Protein AF-A0AA35XCT2-F1 (afdb_monomer)

pLDDT: mean 75.73, std 15.71, range [38.34, 95.81]

Mean predicted aligned error: 16.77 Å

Structure (mmCIF, N/CA/C/O backbone):
data_AF-A0AA35XCT2-F1
#
_entry.id   AF-A0AA35XCT2-F1
#
loop_
_atom_site.group_PDB
_atom_site.id
_atom_site.type_symbol
_atom_site.label_atom_id
_atom_site.label_alt_id
_atom_site.label_comp_id
_atom_site.label_asym_id
_atom_site.label_entity_id
_atom_site.label_seq_id
_atom_site.pdbx_PDB_ins_code
_atom_site.Cartn_x
_atom_site.Cartn_y
_atom_site.Cartn_z
_atom_site.occupancy
_at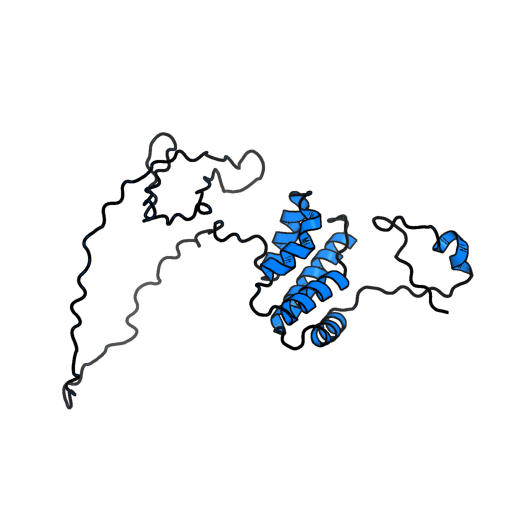om_site.B_iso_or_equiv
_atom_site.auth_seq_id
_atom_site.auth_comp_id
_atom_site.auth_asym_id
_atom_site.auth_atom_id
_atom_site.pdbx_PDB_model_num
ATOM 1 N N . MET A 1 1 ? -34.995 -1.358 12.353 1.00 81.06 1 MET A N 1
ATOM 2 C CA . MET A 1 1 ? -34.175 -0.226 11.868 1.00 81.06 1 MET A CA 1
ATOM 3 C C . MET A 1 1 ? -32.722 -0.572 12.143 1.00 81.06 1 MET A C 1
ATOM 5 O O . MET A 1 1 ? -32.463 -1.075 13.226 1.00 81.06 1 MET A O 1
ATOM 9 N N . ILE A 1 2 ? -31.815 -0.375 11.186 1.00 87.06 2 ILE A N 1
ATOM 10 C CA . ILE A 1 2 ? -30.375 -0.628 11.357 1.00 87.06 2 ILE A CA 1
ATOM 11 C C . ILE A 1 2 ? -29.670 0.718 11.198 1.00 87.06 2 ILE A C 1
ATOM 13 O O . ILE A 1 2 ? -29.926 1.418 10.220 1.00 87.06 2 ILE A O 1
ATOM 17 N N . ALA A 1 3 ? -28.829 1.082 12.163 1.00 85.12 3 ALA A N 1
ATOM 18 C CA . ALA A 1 3 ? -27.996 2.277 12.115 1.00 85.12 3 ALA A CA 1
ATOM 19 C C . ALA A 1 3 ? -26.531 1.850 11.981 1.00 85.12 3 ALA A C 1
ATOM 21 O O . ALA A 1 3 ? -26.082 0.956 12.694 1.00 85.12 3 ALA A O 1
ATOM 22 N N . LEU A 1 4 ? -25.803 2.477 11.057 1.00 86.00 4 LEU A N 1
ATOM 23 C CA . LEU A 1 4 ? -24.365 2.282 10.898 1.00 86.00 4 LEU A CA 1
ATOM 24 C C . LEU A 1 4 ? -23.652 3.496 11.482 1.00 86.00 4 LEU A C 1
ATOM 26 O O . LEU A 1 4 ? -23.963 4.631 11.119 1.00 86.00 4 LEU A O 1
ATOM 30 N N . ALA A 1 5 ? -22.702 3.247 12.373 1.00 81.12 5 ALA A N 1
ATOM 31 C CA . ALA A 1 5 ? -21.874 4.271 12.984 1.00 81.12 5 ALA A CA 1
ATOM 32 C C . ALA A 1 5 ? -20.410 3.833 12.930 1.00 81.12 5 ALA A C 1
ATOM 34 O O . ALA A 1 5 ? -20.106 2.644 13.020 1.00 81.12 5 ALA A O 1
ATOM 35 N N . ASN A 1 6 ? -19.505 4.798 12.779 1.00 80.88 6 ASN A N 1
ATOM 36 C CA . ASN A 1 6 ? -18.076 4.531 12.887 1.00 80.88 6 ASN A CA 1
ATOM 37 C C . ASN A 1 6 ? -17.708 4.251 14.345 1.00 80.88 6 ASN A C 1
ATOM 39 O O . ASN A 1 6 ? -18.367 4.741 15.267 1.00 80.88 6 ASN A O 1
ATOM 43 N N . ARG A 1 7 ? -16.617 3.508 14.549 1.00 76.44 7 ARG A N 1
ATOM 44 C CA . ARG A 1 7 ? -16.042 3.330 15.882 1.00 76.44 7 ARG A CA 1
ATOM 45 C C . ARG A 1 7 ? -15.714 4.710 16.480 1.00 76.44 7 ARG A C 1
ATOM 47 O O . ARG A 1 7 ? -15.069 5.506 15.795 1.00 76.44 7 ARG A O 1
ATOM 54 N N . PRO A 1 8 ? -16.132 5.003 17.724 1.00 74.19 8 PRO A N 1
ATOM 55 C CA . PRO A 1 8 ? -15.805 6.268 18.370 1.00 74.19 8 PRO A CA 1
ATOM 56 C C . PRO A 1 8 ? -14.292 6.376 18.594 1.00 74.19 8 PRO A C 1
ATOM 58 O O . PRO A 1 8 ? -13.666 5.437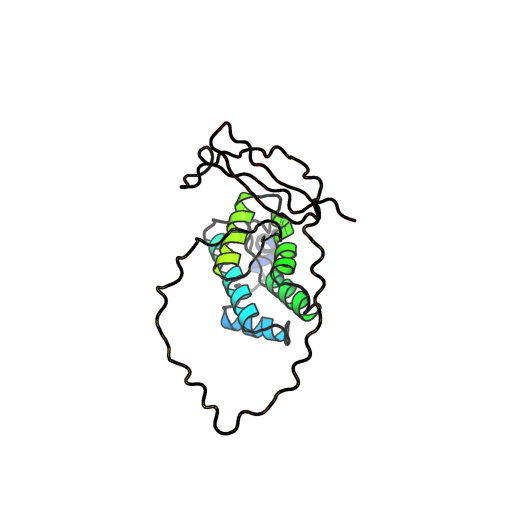 19.0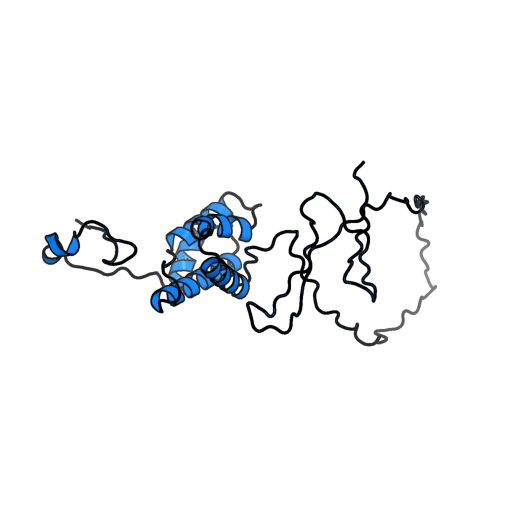91 1.00 74.19 8 PRO A O 1
ATOM 61 N N . GLY A 1 9 ? -13.711 7.521 18.232 1.00 71.94 9 GLY A N 1
ATOM 62 C CA . GLY A 1 9 ? -12.283 7.802 18.394 1.00 71.94 9 GLY A CA 1
ATOM 63 C C . GLY A 1 9 ? -11.659 8.468 17.170 1.00 71.94 9 GLY A C 1
ATOM 64 O O . GLY A 1 9 ? -12.285 8.585 16.120 1.00 71.94 9 GLY A O 1
ATOM 65 N N . PHE A 1 10 ? -10.414 8.925 17.302 1.00 66.50 10 PHE A N 1
ATOM 66 C CA . PHE A 1 10 ? -9.643 9.459 16.177 1.00 66.50 10 PHE A CA 1
ATOM 67 C C . PHE A 1 10 ? -9.413 8.363 15.115 1.00 66.50 10 PHE A C 1
ATOM 69 O O . PHE A 1 10 ? -9.148 7.224 15.498 1.00 66.50 10 PHE A O 1
ATOM 76 N N . PRO A 1 11 ? -9.496 8.663 13.803 1.00 67.75 11 PRO A N 1
ATOM 77 C CA . PRO A 1 11 ? -9.749 9.966 13.167 1.00 67.75 11 PRO A CA 1
ATOM 78 C C . PRO A 1 11 ? -11.241 10.332 13.024 1.00 67.75 11 PRO A C 1
ATOM 80 O O . PRO A 1 11 ? -11.575 11.402 12.517 1.00 67.75 11 PRO A O 1
ATOM 83 N N . PHE A 1 12 ? -12.159 9.473 13.462 1.00 70.00 12 PHE A N 1
ATOM 84 C CA . PHE A 1 12 ? -13.604 9.634 13.293 1.00 70.00 12 PHE A CA 1
ATOM 85 C C . PHE A 1 12 ? -14.233 10.422 14.454 1.00 70.00 12 PHE A C 1
ATOM 87 O O . PHE A 1 12 ? -15.025 9.907 15.241 1.00 70.00 12 PHE A O 1
ATOM 94 N N . LEU A 1 13 ? -13.905 11.714 14.529 1.00 63.62 13 LEU A N 1
ATOM 95 C CA . LEU A 1 13 ? -14.414 12.672 15.526 1.00 63.62 13 LEU A CA 1
ATOM 96 C C . LEU A 1 13 ? -15.835 13.185 15.200 1.00 63.62 13 LEU A C 1
ATOM 98 O O . LEU A 1 13 ? -16.117 14.376 15.313 1.00 63.62 13 LEU A O 1
ATOM 102 N N . GLY A 1 14 ? -16.712 12.303 14.713 1.00 66.94 14 GLY A N 1
ATOM 103 C CA . GLY A 1 14 ? -18.086 12.654 14.348 1.00 66.94 14 GLY A CA 1
ATOM 104 C C . GLY A 1 14 ? -18.959 13.034 15.550 1.00 66.94 14 GLY A C 1
ATOM 105 O O . GLY A 1 14 ? -18.511 13.058 16.693 1.00 66.94 14 GLY A O 1
ATOM 106 N N . ASN A 1 15 ? -20.240 13.308 15.283 1.00 70.25 15 ASN A N 1
ATOM 107 C CA . ASN A 1 15 ? -21.226 13.556 16.336 1.00 70.25 15 ASN A CA 1
ATOM 108 C C . ASN A 1 15 ? -21.287 12.374 17.312 1.00 70.25 15 ASN A C 1
ATOM 110 O O . ASN A 1 15 ? -21.242 11.218 16.885 1.00 70.25 15 ASN A O 1
ATOM 114 N N . ASP A 1 16 ? -21.468 12.672 18.599 1.00 76.56 16 ASP A N 1
ATOM 115 C CA . ASP A 1 16 ? -21.514 11.681 19.677 1.00 76.56 16 ASP A CA 1
ATOM 116 C C . ASP A 1 16 ? -22.864 10.936 19.726 1.00 76.56 16 ASP A C 1
ATOM 118 O O . ASP A 1 16 ? -23.622 10.968 20.695 1.00 76.56 16 ASP A O 1
ATOM 122 N N . PHE A 1 17 ? -23.204 10.299 18.604 1.00 81.25 17 PHE A N 1
ATOM 123 C CA . PHE A 1 17 ? -24.418 9.506 18.435 1.00 81.25 17 PHE A CA 1
ATOM 124 C C . PHE A 1 17 ? -24.492 8.385 19.474 1.00 81.25 17 PHE A C 1
ATOM 126 O O . PHE A 1 17 ? -25.563 8.110 20.014 1.00 81.25 17 PHE A O 1
ATOM 133 N N . TYR A 1 18 ? -23.350 7.756 19.761 1.00 78.12 18 TYR A N 1
ATOM 134 C CA . TYR A 1 18 ? -23.288 6.630 20.680 1.00 78.12 18 TYR A CA 1
ATOM 135 C C . TYR A 1 18 ? -23.559 7.057 22.125 1.00 78.12 18 TYR A C 1
ATOM 137 O O . TYR A 1 18 ? -24.347 6.394 22.794 1.00 78.12 18 TYR A O 1
ATOM 145 N N . ALA A 1 19 ? -22.996 8.176 22.602 1.00 81.19 19 ALA A N 1
ATOM 146 C CA . ALA A 1 19 ? -23.313 8.653 23.948 1.00 81.19 19 ALA A CA 1
ATOM 147 C C . ALA A 1 19 ? -24.770 9.117 24.088 1.00 81.19 19 ALA A C 1
ATOM 149 O O . ALA A 1 19 ? -25.344 8.990 25.166 1.00 81.19 19 ALA A O 1
ATOM 150 N N . ALA A 1 20 ? -25.371 9.654 23.021 1.00 85.12 20 ALA A N 1
ATOM 151 C CA . ALA A 1 20 ? -26.723 10.205 23.076 1.00 85.12 20 ALA A CA 1
ATOM 152 C C . ALA A 1 20 ? -27.838 9.154 22.945 1.00 85.12 20 ALA A C 1
ATOM 154 O O . ALA A 1 20 ? -28.895 9.326 23.544 1.00 85.12 20 ALA A O 1
ATOM 155 N N . LEU A 1 21 ? -27.646 8.125 22.112 1.00 85.12 21 LEU A N 1
ATOM 156 C CA . LEU A 1 21 ? -28.714 7.192 21.721 1.00 85.12 21 LEU A CA 1
ATOM 157 C C . LEU A 1 21 ? -28.295 5.716 21.805 1.00 85.12 21 LEU A C 1
ATOM 159 O O . LEU A 1 21 ? -29.079 4.848 21.426 1.00 85.12 21 LEU A O 1
ATOM 163 N N . GLY A 1 22 ? -27.069 5.406 22.241 1.00 83.06 22 GLY A N 1
ATOM 164 C CA . GLY A 1 22 ? -26.517 4.046 22.205 1.00 83.06 22 GLY A CA 1
ATOM 165 C C . GLY A 1 22 ? -27.272 3.033 23.069 1.00 83.06 22 GLY A C 1
ATOM 166 O O . GLY A 1 22 ? -27.315 1.855 22.726 1.00 83.06 22 GLY A O 1
ATOM 167 N N . ASP A 1 23 ? -27.926 3.488 24.138 1.00 87.50 23 ASP A N 1
ATOM 168 C CA . ASP A 1 23 ? -28.756 2.668 25.028 1.00 87.50 23 ASP A CA 1
ATOM 169 C C . ASP A 1 23 ? -30.065 2.187 24.377 1.00 87.50 23 ASP A C 1
ATOM 171 O O . ASP A 1 23 ? -30.638 1.182 24.800 1.00 87.50 23 ASP A O 1
ATOM 175 N N . MET A 1 24 ? -30.514 2.852 23.308 1.00 90.38 24 MET A N 1
ATOM 176 C CA . MET A 1 24 ? -31.697 2.458 22.540 1.00 90.38 24 MET A CA 1
ATOM 177 C C . MET A 1 24 ? -31.415 1.392 21.469 1.00 90.38 24 MET A C 1
ATOM 179 O O . MET A 1 24 ? -32.354 0.920 20.822 1.00 90.38 24 MET A O 1
ATOM 183 N N . PHE A 1 25 ? -30.152 1.002 21.256 1.00 87.88 25 PHE A N 1
ATOM 184 C CA . PHE A 1 25 ? -29.763 0.044 20.219 1.00 87.88 25 PHE A CA 1
ATOM 185 C C . PHE A 1 25 ? -29.062 -1.190 20.787 1.00 87.88 25 PHE A C 1
ATOM 187 O O . PHE A 1 25 ? -28.213 -1.119 21.671 1.00 87.88 25 PHE A O 1
ATOM 194 N N . SER A 1 26 ? -29.352 -2.349 20.190 1.00 88.88 26 SER A N 1
ATOM 195 C CA . SER A 1 26 ? -28.474 -3.512 20.320 1.00 88.88 26 SER A CA 1
ATOM 196 C C . SER A 1 26 ? -27.252 -3.296 19.429 1.00 88.88 26 SER A C 1
ATOM 198 O O . SER A 1 26 ? -27.383 -3.136 18.214 1.00 88.88 26 SER A O 1
ATOM 200 N N . CYS A 1 27 ? -26.074 -3.242 20.045 1.00 84.88 27 CYS A N 1
ATOM 201 C CA . CYS A 1 27 ? -24.830 -2.937 19.354 1.00 84.88 27 CYS A CA 1
ATOM 202 C C . CYS A 1 27 ? -24.163 -4.215 18.843 1.00 84.88 27 CYS A C 1
ATOM 204 O O . CYS A 1 27 ? -23.973 -5.173 19.593 1.00 84.88 27 CYS A O 1
ATOM 206 N N . HIS A 1 28 ? -23.767 -4.203 17.574 1.00 87.69 28 HIS A N 1
ATOM 207 C CA . HIS A 1 28 ? -22.954 -5.247 16.967 1.00 87.69 28 HIS A CA 1
ATOM 208 C C . HIS A 1 28 ? -21.732 -4.596 16.322 1.00 87.69 28 HIS A C 1
ATOM 210 O O . HIS A 1 28 ? -21.875 -3.772 15.418 1.00 87.69 28 HIS A O 1
ATOM 216 N N . ALA A 1 29 ? -20.544 -4.925 16.829 1.00 86.44 29 ALA A N 1
ATOM 217 C CA . ALA A 1 29 ? -19.295 -4.457 16.250 1.00 86.44 29 ALA A CA 1
ATOM 218 C C . ALA A 1 29 ? -19.019 -5.237 14.963 1.00 86.44 29 ALA A C 1
ATOM 220 O O . ALA A 1 29 ? -19.065 -6.465 14.958 1.00 86.44 29 ALA A O 1
ATOM 221 N N . VAL A 1 30 ? -18.767 -4.507 13.879 1.00 87.50 30 VAL A N 1
ATOM 222 C CA . VAL A 1 30 ? -18.356 -5.083 12.600 1.00 87.50 30 VAL A CA 1
ATOM 223 C C . VAL A 1 30 ? -16.867 -4.832 12.456 1.00 87.50 30 VAL A C 1
ATOM 225 O O . VAL A 1 30 ? -16.446 -3.692 12.250 1.00 87.50 30 VAL A O 1
ATOM 228 N N . ASP A 1 31 ? -16.092 -5.898 12.597 1.00 85.44 31 ASP A N 1
ATOM 229 C CA . ASP A 1 31 ? -14.653 -5.867 12.377 1.00 85.44 31 ASP A CA 1
ATOM 230 C C . ASP A 1 31 ? -14.327 -5.952 10.881 1.00 85.44 31 ASP A C 1
ATOM 232 O O . ASP A 1 31 ? -15.192 -6.206 10.033 1.00 85.44 31 ASP A O 1
ATOM 236 N N . ASN A 1 32 ? -13.056 -5.731 10.548 1.00 85.31 32 ASN A N 1
ATOM 237 C CA . ASN A 1 32 ? -12.581 -6.000 9.198 1.00 85.31 32 ASN A CA 1
ATOM 238 C C . ASN A 1 32 ? -12.763 -7.494 8.874 1.00 85.31 32 ASN A C 1
ATOM 240 O O . ASN A 1 32 ? -12.563 -8.333 9.758 1.00 85.31 32 ASN A O 1
ATOM 244 N N . PRO A 1 33 ? -13.130 -7.836 7.627 1.00 89.06 33 PRO A N 1
ATOM 245 C CA . PRO A 1 33 ? -13.249 -9.228 7.219 1.00 89.06 33 PRO A CA 1
ATOM 246 C C . PRO A 1 33 ? -11.914 -9.958 7.387 1.00 89.06 33 PRO A C 1
ATOM 248 O O . PRO A 1 33 ? -10.841 -9.368 7.245 1.00 89.06 33 PRO A O 1
ATOM 251 N N . ASP A 1 34 ? -11.989 -11.257 7.658 1.00 90.50 34 ASP A N 1
ATOM 252 C CA . ASP A 1 34 ? -10.832 -12.136 7.578 1.00 90.50 34 ASP A CA 1
ATOM 253 C C . ASP A 1 34 ? -10.334 -12.248 6.128 1.00 90.50 34 ASP A C 1
ATOM 255 O O . ASP A 1 34 ? -11.041 -11.918 5.171 1.00 90.50 34 ASP A O 1
ATOM 259 N N . LEU A 1 35 ? -9.101 -12.727 5.964 1.00 89.50 35 LEU A N 1
ATOM 260 C CA . LEU A 1 35 ? -8.419 -12.756 4.671 1.00 89.50 35 LEU A CA 1
ATOM 261 C C . LEU A 1 35 ? -9.201 -13.544 3.604 1.00 89.50 35 LEU A C 1
ATOM 263 O O . LEU A 1 35 ? -9.269 -13.109 2.454 1.00 89.50 35 LEU A O 1
ATOM 267 N N . GLU A 1 36 ? -9.828 -14.666 3.974 1.00 92.62 36 GLU A N 1
ATOM 268 C CA . GLU A 1 36 ? -10.616 -15.473 3.036 1.00 92.62 36 GLU A CA 1
ATOM 269 C C . GLU A 1 36 ? -11.899 -14.750 2.610 1.00 92.62 36 GLU A C 1
ATOM 271 O O . GLU A 1 36 ? -12.209 -14.700 1.415 1.00 92.62 36 GLU A O 1
ATOM 276 N N . SER A 1 37 ? -12.614 -14.136 3.558 1.00 93.44 37 SER A N 1
ATOM 277 C CA . SER A 1 37 ? -13.816 -13.347 3.261 1.00 93.44 37 SER A CA 1
ATOM 278 C C . SER A 1 37 ? -13.509 -12.093 2.442 1.00 93.44 37 SER A C 1
ATOM 280 O O . SER A 1 37 ? -14.261 -11.765 1.520 1.00 93.44 37 SER A O 1
ATOM 282 N N . GLU A 1 38 ? -12.405 -11.395 2.733 1.00 94.25 38 GLU A N 1
ATOM 283 C CA . GLU A 1 38 ? -11.985 -10.212 1.978 1.00 94.25 38 GLU A CA 1
ATOM 284 C C . GLU A 1 38 ? -11.657 -10.596 0.529 1.00 94.25 38 GLU A C 1
ATOM 286 O O . GLU A 1 38 ? -12.175 -9.975 -0.400 1.00 94.25 38 GLU A O 1
ATOM 291 N N . LEU A 1 39 ? -10.906 -11.683 0.312 1.00 94.94 39 LEU A N 1
ATOM 292 C CA . LEU A 1 39 ? -10.640 -12.214 -1.029 1.00 94.94 39 LEU A CA 1
ATOM 293 C C . LEU A 1 39 ? -11.920 -12.629 -1.755 1.00 94.94 39 LEU A C 1
ATOM 295 O O . LEU A 1 39 ? -12.129 -12.244 -2.907 1.00 94.94 39 LEU A O 1
ATOM 299 N N . ALA A 1 40 ? -12.807 -13.374 -1.091 1.00 94.81 40 ALA A N 1
ATOM 300 C CA . ALA A 1 40 ? -14.077 -13.801 -1.673 1.00 94.81 40 ALA A CA 1
ATOM 301 C C . ALA A 1 40 ? -14.937 -12.609 -2.117 1.00 94.81 40 ALA A C 1
ATOM 303 O O . ALA A 1 40 ? -15.582 -12.667 -3.167 1.00 94.81 40 ALA A O 1
ATOM 304 N N . MET A 1 41 ? -14.915 -11.514 -1.356 1.00 94.81 41 MET A N 1
ATOM 305 C CA . MET A 1 41 ? -15.584 -10.274 -1.726 1.00 94.81 41 MET A CA 1
ATOM 306 C C . MET A 1 41 ? -14.886 -9.569 -2.899 1.00 94.81 41 MET A C 1
ATOM 308 O O . MET A 1 41 ? -15.556 -9.145 -3.841 1.00 94.81 41 MET A O 1
ATOM 312 N N . LEU A 1 42 ? -13.556 -9.442 -2.883 1.00 95.81 42 LEU A N 1
ATOM 313 C CA . LEU A 1 42 ? -12.811 -8.759 -3.948 1.00 95.81 42 LEU A CA 1
ATOM 314 C C . LEU A 1 42 ? -12.930 -9.469 -5.299 1.00 95.81 42 LEU A C 1
ATOM 316 O O . LEU A 1 42 ? -13.081 -8.790 -6.314 1.00 95.81 42 LEU A O 1
ATOM 320 N N . ARG A 1 43 ? -12.983 -10.808 -5.319 1.00 95.00 43 ARG A N 1
ATOM 321 C CA . ARG A 1 43 ? -13.266 -11.600 -6.533 1.00 95.00 43 ARG A CA 1
ATOM 322 C C . ARG A 1 43 ? -14.585 -11.209 -7.202 1.00 95.00 43 ARG A C 1
ATOM 324 O O . ARG A 1 43 ? -14.710 -11.272 -8.421 1.00 95.00 43 ARG A O 1
ATOM 331 N N . GLN A 1 44 ? -15.585 -10.793 -6.422 1.00 94.56 44 GLN A N 1
ATOM 332 C CA . GLN A 1 44 ? -16.867 -10.344 -6.974 1.00 94.56 44 GLN A CA 1
ATOM 333 C C . GLN A 1 44 ? -16.760 -8.961 -7.625 1.00 94.56 44 GLN A C 1
ATOM 335 O O . GLN A 1 44 ? -17.466 -8.702 -8.601 1.00 94.56 44 GLN A O 1
ATOM 340 N N . TYR A 1 45 ? -15.882 -8.096 -7.106 1.00 94.56 45 TYR A N 1
ATOM 341 C CA . TYR A 1 45 ? -15.645 -6.753 -7.636 1.00 94.56 45 TYR A CA 1
ATOM 342 C C . TYR A 1 45 ? -14.688 -6.727 -8.834 1.00 94.56 45 TYR A C 1
ATOM 344 O O . TYR A 1 45 ? -14.891 -5.910 -9.729 1.00 94.56 45 TYR A O 1
ATOM 352 N N . GLY A 1 46 ? -13.677 -7.598 -8.864 1.00 92.44 46 GLY A N 1
ATOM 353 C CA . GLY A 1 46 ? -12.674 -7.675 -9.928 1.00 92.44 46 GLY A CA 1
ATOM 354 C C . GLY A 1 46 ? -12.560 -9.082 -10.499 1.00 92.44 46 GLY A C 1
ATOM 355 O O . GLY A 1 46 ? -11.607 -9.791 -10.196 1.00 92.44 46 GLY A O 1
ATOM 356 N N . ARG A 1 47 ? -13.537 -9.489 -11.315 1.00 93.00 47 ARG A N 1
ATOM 357 C CA . ARG A 1 47 ? -13.608 -10.842 -11.898 1.00 93.00 47 ARG A CA 1
ATOM 358 C C . ARG A 1 47 ? -12.456 -11.157 -12.852 1.00 93.00 47 ARG A C 1
ATOM 360 O O . ARG A 1 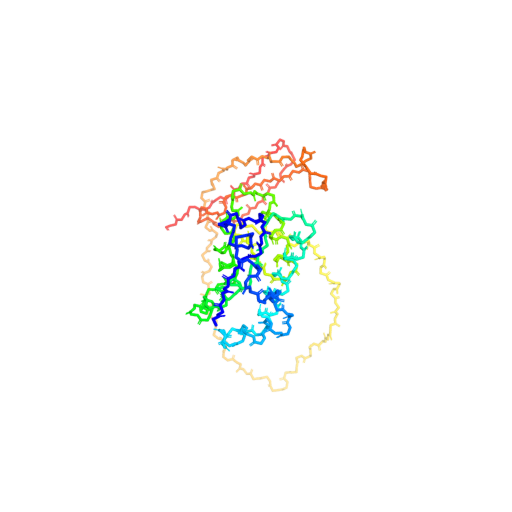47 ? -12.052 -12.311 -12.939 1.00 93.00 47 ARG A O 1
ATOM 367 N N . ASP A 1 48 ? -11.951 -10.142 -13.546 1.00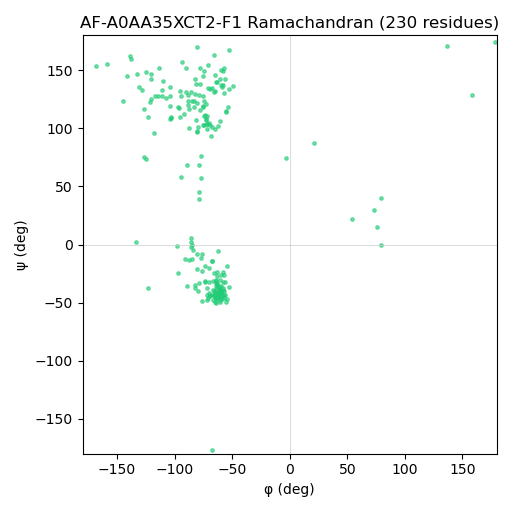 93.75 48 ASP A N 1
ATOM 368 C CA . ASP A 1 48 ? -10.857 -10.264 -14.514 1.00 93.75 48 ASP A CA 1
ATOM 369 C C . ASP A 1 48 ? -9.499 -9.881 -13.900 1.00 93.75 48 ASP A C 1
ATOM 371 O O . ASP A 1 48 ? -8.462 -9.949 -14.563 1.00 93.75 48 ASP A O 1
ATOM 375 N N . VAL A 1 49 ? -9.486 -9.484 -12.622 1.00 93.56 49 VAL A N 1
ATOM 376 C CA . VAL A 1 49 ? -8.258 -9.159 -11.896 1.00 93.56 49 VAL A CA 1
ATOM 377 C C . VAL A 1 49 ? -7.580 -10.464 -11.457 1.00 93.56 49 VAL A C 1
ATOM 379 O O . VAL A 1 49 ? -8.227 -11.307 -10.836 1.00 93.56 49 VAL A O 1
ATOM 382 N N . PRO A 1 50 ? -6.279 -10.665 -11.741 1.00 93.25 50 PRO A N 1
ATOM 383 C CA . PRO A 1 50 ? -5.591 -11.900 -11.380 1.00 93.25 50 PRO A CA 1
ATOM 384 C C . PRO A 1 50 ? -5.610 -12.188 -9.873 1.00 93.25 50 PRO A C 1
ATOM 386 O O . PRO A 1 50 ? -5.281 -11.321 -9.067 1.00 93.25 50 PRO A O 1
ATOM 389 N N . GLU A 1 51 ? -5.885 -13.440 -9.500 1.00 93.00 51 GLU A N 1
ATOM 390 C CA . GLU A 1 51 ? -6.026 -13.869 -8.098 1.00 93.00 51 GLU A CA 1
ATOM 391 C C . GLU A 1 51 ? -4.809 -13.516 -7.229 1.00 93.00 51 GLU A C 1
ATOM 393 O O . GLU A 1 51 ? -4.940 -12.899 -6.176 1.00 93.00 51 GLU A O 1
ATOM 398 N N . HIS A 1 52 ? -3.603 -13.808 -7.724 1.00 92.44 52 HIS A N 1
ATOM 399 C CA . HIS A 1 52 ? -2.351 -13.502 -7.025 1.00 92.44 52 HIS A CA 1
ATOM 400 C C . HIS A 1 52 ? -2.186 -12.008 -6.711 1.00 92.44 52 HIS A C 1
ATOM 402 O O . HIS A 1 52 ? -1.407 -11.629 -5.840 1.00 92.44 52 HIS A O 1
ATOM 408 N N . LEU A 1 53 ? -2.859 -11.134 -7.461 1.00 91.94 53 LEU A N 1
ATOM 409 C CA . LEU A 1 53 ? -2.832 -9.706 -7.215 1.00 91.94 53 LEU A CA 1
ATOM 410 C C . LEU A 1 53 ? -3.770 -9.315 -6.073 1.00 91.94 53 LEU A C 1
ATOM 412 O O . LEU A 1 53 ? -3.401 -8.484 -5.244 1.00 91.94 53 LEU A O 1
ATOM 416 N N . LEU A 1 54 ? -4.951 -9.933 -6.016 1.00 94.38 54 LEU A N 1
ATOM 417 C CA . LEU A 1 54 ? -5.891 -9.761 -4.912 1.00 94.38 54 LEU A CA 1
ATOM 418 C C . LEU A 1 54 ? -5.243 -10.200 -3.594 1.00 94.38 54 LEU A C 1
ATOM 420 O O . LEU A 1 54 ? -5.277 -9.446 -2.627 1.00 94.38 54 LEU A O 1
ATOM 424 N N . GLU A 1 55 ? -4.562 -11.349 -3.585 1.00 94.06 55 GLU A N 1
ATOM 425 C CA . GLU A 1 55 ? -3.815 -11.855 -2.423 1.00 94.06 55 GLU A CA 1
ATOM 426 C C . GLU A 1 55 ? -2.762 -10.858 -1.926 1.00 94.06 55 GLU A C 1
ATOM 428 O O . GLU A 1 55 ? -2.700 -10.560 -0.733 1.00 94.06 55 GLU A O 1
ATOM 433 N N . LYS A 1 56 ? -1.972 -10.278 -2.839 1.00 93.69 56 LYS A N 1
ATOM 434 C CA . LYS A 1 56 ? -0.968 -9.259 -2.493 1.00 93.69 56 LYS A CA 1
ATOM 435 C C . LYS A 1 56 ? -1.590 -7.992 -1.913 1.00 93.69 56 LYS A C 1
ATOM 437 O O . LYS A 1 56 ? -1.045 -7.424 -0.970 1.00 93.69 56 LYS A O 1
ATOM 442 N N . LEU A 1 57 ? -2.705 -7.531 -2.483 1.00 93.50 57 LEU A N 1
ATOM 443 C CA . LEU A 1 57 ? -3.405 -6.338 -2.006 1.00 93.50 57 LEU A CA 1
ATOM 444 C C . LEU A 1 57 ? -3.994 -6.567 -0.611 1.00 93.50 57 LEU A C 1
ATOM 446 O O . LEU A 1 57 ? -3.776 -5.745 0.276 1.00 93.50 57 LEU A O 1
ATOM 450 N N . VAL A 1 58 ? -4.680 -7.691 -0.397 1.00 94.50 58 VAL A N 1
ATOM 451 C CA . VAL A 1 58 ? -5.247 -8.044 0.913 1.00 94.50 58 VAL A CA 1
ATOM 452 C C . VAL A 1 58 ? -4.142 -8.201 1.956 1.00 94.50 58 VAL A C 1
ATOM 454 O O . VAL A 1 58 ? -4.241 -7.620 3.033 1.00 94.50 58 VAL A O 1
ATOM 457 N N . GLY A 1 59 ? -3.050 -8.897 1.624 1.00 93.69 59 GLY A N 1
ATOM 458 C CA . GLY A 1 59 ? -1.899 -9.048 2.516 1.00 93.69 59 GLY A CA 1
ATOM 459 C C . GLY A 1 59 ? -1.283 -7.707 2.923 1.00 93.69 59 GLY A C 1
ATOM 460 O O . GLY A 1 59 ? -1.074 -7.457 4.111 1.00 93.69 59 GLY A O 1
ATOM 461 N N . ALA A 1 60 ? -1.063 -6.811 1.956 1.00 93.25 60 ALA A N 1
ATOM 462 C CA . ALA A 1 60 ? -0.500 -5.492 2.222 1.00 93.25 60 ALA A CA 1
ATOM 463 C C . ALA A 1 60 ? -1.407 -4.634 3.114 1.00 93.25 60 ALA A C 1
ATOM 465 O O . ALA A 1 60 ? -0.937 -4.048 4.087 1.00 93.25 60 ALA A O 1
ATOM 466 N N . PHE A 1 61 ? -2.706 -4.573 2.817 1.00 93.00 61 PHE A N 1
ATOM 467 C CA . PHE A 1 61 ? -3.648 -3.785 3.615 1.00 93.00 61 PHE A CA 1
ATOM 468 C C . PHE A 1 61 ? -3.898 -4.394 4.997 1.00 93.00 61 PHE A C 1
ATOM 470 O O . PHE A 1 61 ? -4.073 -3.647 5.957 1.00 93.00 61 PHE A O 1
ATOM 477 N N . SER A 1 62 ? -3.852 -5.721 5.133 1.00 93.06 62 SER A N 1
ATOM 478 C CA . SER A 1 62 ? -3.904 -6.385 6.437 1.00 93.06 62 SER A CA 1
ATOM 479 C C . SER A 1 62 ? -2.710 -6.001 7.312 1.00 93.06 62 SER A C 1
ATOM 481 O O . SER A 1 62 ? -2.892 -5.727 8.496 1.00 93.06 62 SER A O 1
ATOM 483 N N . GLU A 1 63 ? -1.501 -5.947 6.746 1.00 93.00 63 GLU A N 1
ATOM 484 C CA . GLU A 1 63 ? -0.310 -5.504 7.479 1.00 93.00 63 GLU A CA 1
ATOM 485 C C . GLU A 1 63 ? -0.420 -4.028 7.877 1.00 93.00 63 GLU A C 1
ATOM 487 O O . GLU A 1 63 ? -0.178 -3.689 9.032 1.00 93.00 63 GLU A O 1
ATOM 492 N N . LEU A 1 64 ? -0.862 -3.152 6.968 1.00 92.12 64 LEU A N 1
ATOM 493 C CA . LEU A 1 64 ? -1.059 -1.735 7.288 1.00 92.12 64 LEU A CA 1
ATOM 494 C C . LEU A 1 64 ? -2.096 -1.523 8.406 1.00 92.12 64 LEU A C 1
ATOM 496 O O . LEU A 1 64 ? -1.893 -0.677 9.273 1.00 92.12 64 LEU A O 1
ATOM 500 N N . ARG A 1 65 ? -3.185 -2.301 8.427 1.00 91.38 65 ARG A N 1
ATOM 501 C CA . ARG A 1 65 ? -4.178 -2.260 9.515 1.00 91.38 65 ARG A CA 1
ATOM 502 C C . ARG A 1 65 ? -3.576 -2.696 10.848 1.00 91.38 65 ARG A C 1
ATOM 504 O O . ARG A 1 65 ? -3.748 -1.985 11.829 1.00 91.38 65 ARG A O 1
ATOM 511 N N . ALA A 1 66 ? -2.807 -3.786 10.866 1.00 91.75 66 ALA A N 1
ATOM 512 C CA . ALA A 1 66 ? -2.119 -4.233 12.077 1.00 91.75 66 ALA A CA 1
ATOM 513 C C . ALA A 1 66 ? -1.154 -3.158 12.611 1.00 91.75 66 ALA A C 1
ATOM 515 O O . ALA A 1 66 ? -1.121 -2.887 13.807 1.00 91.75 66 ALA A O 1
ATOM 516 N N . MET A 1 67 ? -0.437 -2.465 11.720 1.00 92.00 67 MET A N 1
ATOM 517 C CA . MET A 1 67 ? 0.416 -1.337 12.106 1.00 92.00 67 MET A CA 1
ATOM 518 C C . MET A 1 67 ? -0.376 -0.168 12.711 1.00 92.00 67 MET A C 1
ATOM 520 O O . MET A 1 67 ? 0.139 0.518 13.593 1.00 92.00 67 MET A O 1
ATOM 524 N N . ALA A 1 68 ? -1.605 0.082 12.251 1.00 89.38 68 ALA A N 1
ATOM 525 C CA . ALA A 1 68 ? -2.480 1.087 12.854 1.00 89.38 68 ALA A CA 1
ATOM 526 C C . ALA A 1 68 ? -2.967 0.649 14.243 1.00 89.38 68 ALA A C 1
ATOM 528 O O . ALA A 1 68 ? -2.957 1.457 15.171 1.00 89.38 68 ALA A O 1
ATOM 529 N N . ASP A 1 69 ? -3.326 -0.627 14.406 1.00 88.56 69 ASP A N 1
ATOM 530 C CA . ASP A 1 69 ? -3.745 -1.195 15.694 1.00 88.56 69 ASP A CA 1
ATOM 531 C C . ASP A 1 69 ? -2.611 -1.159 16.738 1.00 88.56 69 ASP A C 1
ATOM 533 O O . ASP A 1 69 ? -2.856 -0.912 17.920 1.00 88.56 69 ASP A O 1
ATOM 537 N N . GLU A 1 70 ? -1.359 -1.329 16.302 1.00 90.50 70 GLU A N 1
ATOM 538 C CA . GLU A 1 70 ? -0.149 -1.166 17.123 1.00 90.50 70 GLU A CA 1
ATOM 539 C C . GLU A 1 70 ? 0.226 0.308 17.385 1.00 90.50 70 GLU A C 1
ATOM 541 O O . GLU A 1 70 ? 1.133 0.592 18.170 1.00 90.50 70 GLU A O 1
ATOM 546 N N . GLY A 1 71 ? -0.450 1.261 16.736 1.00 87.62 71 GLY A N 1
ATOM 547 C CA . GLY A 1 71 ? -0.180 2.695 16.857 1.00 87.62 71 GLY A CA 1
ATOM 548 C C . GLY A 1 71 ? 1.070 3.176 16.110 1.00 87.62 71 GLY A C 1
ATOM 549 O O . GLY A 1 71 ? 1.542 4.285 16.364 1.00 87.62 71 GLY A O 1
ATOM 550 N N . LEU A 1 72 ? 1.617 2.371 15.192 1.00 87.00 72 LEU A N 1
ATOM 551 C CA . LEU A 1 72 ? 2.767 2.743 14.356 1.00 87.00 72 LEU A CA 1
ATOM 552 C C . LEU A 1 72 ? 2.385 3.741 13.258 1.00 87.00 72 LEU A C 1
ATOM 554 O O . LEU A 1 72 ? 3.206 4.568 12.860 1.00 87.00 72 LEU A O 1
ATOM 558 N N . ILE A 1 73 ? 1.146 3.664 12.767 1.00 88.25 73 ILE A N 1
ATOM 559 C CA . ILE A 1 73 ? 0.566 4.630 11.831 1.00 88.25 73 ILE A CA 1
ATOM 560 C C . ILE A 1 73 ? -0.739 5.186 12.403 1.00 88.25 73 ILE A C 1
ATOM 562 O O . ILE A 1 73 ? -1.456 4.506 13.130 1.00 88.25 73 ILE A O 1
ATOM 566 N N . ALA A 1 74 ? -1.051 6.441 12.083 1.00 81.38 74 ALA A N 1
ATOM 567 C CA . ALA A 1 74 ? -2.184 7.144 12.687 1.00 81.38 74 ALA A CA 1
ATOM 568 C C . ALA A 1 74 ? -3.545 6.796 12.059 1.00 81.38 74 ALA A C 1
ATOM 570 O O . ALA A 1 74 ? -4.582 7.044 12.674 1.00 81.38 74 ALA A O 1
ATOM 571 N N . TYR A 1 75 ? -3.551 6.279 10.828 1.00 82.25 75 TYR A N 1
ATOM 572 C CA . TYR A 1 75 ? -4.765 6.043 10.055 1.00 82.25 75 TYR A CA 1
ATOM 573 C C . TYR A 1 75 ? -4.889 4.561 9.670 1.00 82.25 75 TYR A C 1
ATOM 575 O O . TYR A 1 75 ? -3.982 4.030 9.026 1.00 82.25 75 TYR A O 1
ATOM 583 N N . PRO A 1 76 ? -5.991 3.884 10.040 1.00 82.00 76 PRO A N 1
ATOM 584 C CA . PRO A 1 76 ? -6.253 2.521 9.605 1.00 82.00 76 PRO A CA 1
ATOM 585 C C . PRO A 1 76 ? -6.824 2.510 8.182 1.00 82.00 76 PRO A C 1
ATOM 587 O O . PRO A 1 76 ? -7.894 3.064 7.925 1.00 82.00 76 PRO A O 1
ATOM 590 N N . TYR A 1 77 ? -6.142 1.825 7.266 1.00 88.38 77 TYR A N 1
ATOM 591 C CA . TYR A 1 77 ? -6.626 1.656 5.896 1.00 88.38 77 TYR A CA 1
ATOM 592 C C . TYR A 1 77 ? -7.835 0.717 5.833 1.00 88.38 77 TYR A C 1
ATOM 594 O O . TYR A 1 77 ? -7.856 -0.370 6.417 1.00 88.38 77 TYR A O 1
ATOM 602 N N . SER A 1 78 ? -8.855 1.120 5.088 1.00 88.25 78 SER A N 1
ATOM 603 C CA . SER A 1 78 ? -10.151 0.448 5.042 1.00 88.25 78 SER A CA 1
ATOM 604 C C . SER A 1 78 ? -10.241 -0.572 3.908 1.00 88.25 78 SER A C 1
ATOM 606 O O . SER A 1 78 ? -9.589 -0.470 2.872 1.00 88.25 78 SER A O 1
ATOM 608 N N . THR A 1 79 ? -11.138 -1.547 4.041 1.00 91.56 79 THR A N 1
ATOM 609 C CA . THR A 1 79 ? -11.477 -2.458 2.934 1.00 91.56 79 THR A CA 1
ATOM 610 C C . THR A 1 79 ? -12.033 -1.712 1.714 1.00 91.56 79 THR A C 1
ATOM 612 O O . THR A 1 79 ? -11.873 -2.154 0.577 1.00 91.56 79 THR A O 1
ATOM 615 N N . ARG A 1 80 ? -12.645 -0.535 1.913 1.00 90.75 80 ARG A N 1
ATOM 616 C CA . ARG A 1 80 ? -13.174 0.290 0.814 1.00 90.75 80 ARG A CA 1
ATOM 617 C C . ARG A 1 80 ? -12.076 0.777 -0.124 1.00 90.75 80 ARG A C 1
ATOM 619 O O . ARG A 1 80 ? -12.318 0.866 -1.324 1.00 90.75 80 ARG A O 1
ATOM 626 N N . GLU A 1 81 ? -10.897 1.071 0.408 1.00 91.50 81 GLU A N 1
ATOM 627 C CA . GLU A 1 81 ? -9.741 1.490 -0.385 1.00 91.50 81 GLU A CA 1
ATOM 628 C C . GLU A 1 81 ? -9.249 0.344 -1.273 1.00 91.50 81 GLU A C 1
ATOM 630 O O . GLU A 1 81 ? -9.056 0.540 -2.470 1.00 91.50 81 GLU A O 1
ATOM 635 N N . VAL A 1 82 ? -9.170 -0.878 -0.735 1.00 93.44 82 VAL A N 1
ATOM 636 C CA . VAL A 1 82 ? -8.822 -2.075 -1.521 1.00 93.44 82 VAL A CA 1
ATOM 637 C C . VAL A 1 82 ? -9.846 -2.324 -2.627 1.00 93.44 82 VAL A C 1
ATOM 639 O O . VAL A 1 82 ? -9.481 -2.545 -3.780 1.00 93.44 82 VAL A O 1
ATOM 642 N N . VAL A 1 83 ? -11.139 -2.221 -2.305 1.00 94.25 83 VAL A N 1
ATOM 643 C CA . VAL A 1 83 ? -12.222 -2.353 -3.291 1.00 94.25 83 VAL A CA 1
ATOM 644 C C . VAL A 1 83 ? -12.109 -1.288 -4.384 1.00 94.25 83 VAL A C 1
ATOM 646 O O . VAL A 1 83 ? -12.352 -1.599 -5.547 1.00 94.25 83 VAL A O 1
ATOM 649 N N . ALA A 1 84 ? -11.738 -0.050 -4.046 1.00 93.06 84 ALA A N 1
ATOM 650 C CA . ALA A 1 84 ? -11.539 1.008 -5.033 1.00 93.06 84 ALA A CA 1
ATOM 651 C C . ALA A 1 84 ? -10.393 0.672 -6.001 1.00 93.06 84 ALA A C 1
ATOM 653 O O . ALA A 1 84 ? -10.574 0.802 -7.210 1.00 93.06 84 ALA A O 1
ATOM 654 N N . ILE A 1 85 ? -9.268 0.154 -5.491 1.00 93.44 85 ILE A N 1
ATOM 655 C CA . ILE A 1 85 ? -8.141 -0.306 -6.321 1.00 93.44 85 ILE A CA 1
ATOM 656 C C . ILE A 1 85 ? -8.592 -1.429 -7.259 1.00 93.44 85 ILE A C 1
ATOM 658 O O . ILE A 1 85 ? -8.348 -1.367 -8.461 1.00 93.44 85 ILE A O 1
ATOM 662 N N . VAL A 1 86 ? -9.276 -2.446 -6.730 1.00 95.12 86 VAL A N 1
ATOM 663 C CA . VAL A 1 86 ? -9.711 -3.610 -7.517 1.00 95.12 86 VAL A CA 1
ATOM 664 C C . VAL A 1 86 ? -10.738 -3.223 -8.581 1.00 95.12 86 VAL A C 1
ATOM 666 O O . VAL A 1 86 ? -10.624 -3.668 -9.721 1.00 95.12 86 VAL A O 1
ATOM 669 N N . LYS A 1 87 ? -11.699 -2.350 -8.256 1.00 95.00 87 LYS A N 1
ATOM 670 C CA . LYS A 1 87 ? -12.657 -1.815 -9.239 1.00 95.00 87 LYS A CA 1
ATOM 671 C C . LYS A 1 87 ? -11.960 -1.048 -10.356 1.00 95.00 87 LYS A C 1
ATOM 673 O O . LYS A 1 87 ? -12.314 -1.219 -11.516 1.00 95.00 87 LYS A O 1
ATOM 678 N N . HIS A 1 88 ? -10.961 -0.239 -10.014 1.00 93.81 88 HIS A N 1
ATOM 679 C CA . HIS A 1 88 ? -10.196 0.509 -11.007 1.00 93.81 88 HIS A CA 1
ATOM 680 C C . HIS A 1 88 ? -9.400 -0.424 -11.924 1.00 93.81 88 HIS A C 1
ATOM 682 O O . HIS A 1 88 ? -9.427 -0.255 -13.134 1.00 93.81 88 HIS A O 1
ATOM 688 N N . LEU A 1 89 ? -8.749 -1.456 -11.383 1.00 92.88 89 LEU A N 1
ATOM 689 C CA . LEU A 1 89 ? -8.028 -2.449 -12.192 1.00 92.88 89 LEU A CA 1
ATOM 690 C C . LEU A 1 89 ? -8.950 -3.261 -13.106 1.00 92.88 89 LEU A C 1
ATOM 692 O O . LEU A 1 89 ? -8.553 -3.631 -14.208 1.00 92.88 89 LEU A O 1
ATOM 696 N N . GLN A 1 90 ? -10.176 -3.525 -12.654 1.00 93.69 90 GLN A N 1
ATOM 697 C CA . GLN A 1 90 ? -11.205 -4.181 -13.453 1.00 93.69 90 GLN A CA 1
ATOM 698 C C . GLN A 1 90 ? -11.662 -3.305 -14.632 1.00 93.69 90 GLN A C 1
ATOM 700 O O . GLN A 1 90 ? -11.907 -3.824 -15.718 1.00 93.69 90 GLN A O 1
ATOM 705 N N . GLU A 1 91 ? -11.797 -1.994 -14.427 1.00 94.25 91 GLU A N 1
ATOM 706 C CA . GLU A 1 91 ? -12.202 -1.047 -15.475 1.00 94.25 91 GLU A CA 1
ATOM 707 C C . GLU A 1 91 ? -11.038 -0.689 -16.420 1.00 94.25 91 GLU A C 1
ATOM 709 O O . GLU A 1 91 ? -11.239 -0.525 -17.624 1.00 94.25 91 GLU A O 1
ATOM 714 N N . PHE A 1 92 ? -9.806 -0.648 -15.898 1.00 93.19 92 PHE A N 1
ATOM 715 C CA . PHE A 1 92 ? -8.590 -0.243 -16.608 1.00 93.19 92 PHE A CA 1
ATOM 716 C C . PHE A 1 92 ? -7.489 -1.322 -16.534 1.00 93.19 92 PHE A C 1
ATOM 718 O O . PHE A 1 92 ? -6.466 -1.129 -15.871 1.00 93.19 92 PHE A O 1
ATOM 725 N N . PRO A 1 93 ? -7.619 -2.445 -17.267 1.00 88.44 93 PRO A N 1
ATOM 726 C CA . PRO A 1 93 ? -6.687 -3.578 -17.184 1.00 88.44 93 PRO A CA 1
ATOM 727 C C . PRO A 1 93 ? -5.274 -3.280 -17.713 1.00 88.44 93 PRO A C 1
ATOM 729 O O . PRO A 1 93 ? -4.343 -4.049 -17.481 1.00 88.44 93 PRO A O 1
ATOM 732 N N . HIS A 1 94 ? -5.096 -2.180 -18.449 1.00 86.81 94 HIS A N 1
ATOM 733 C CA . HIS A 1 94 ? -3.790 -1.740 -18.948 1.00 86.81 94 HIS A CA 1
ATOM 734 C C . HIS A 1 94 ? -3.001 -0.906 -17.931 1.00 86.81 94 HIS A C 1
ATOM 736 O O . HIS A 1 94 ? -1.812 -0.659 -18.145 1.00 86.81 94 HIS A O 1
ATOM 742 N N . GLU A 1 95 ? -3.633 -0.460 -16.842 1.00 84.75 95 GLU A N 1
ATOM 743 C CA . GLU A 1 95 ? -2.940 0.280 -15.794 1.00 84.75 95 GLU A CA 1
ATOM 744 C C . GLU A 1 95 ? -2.212 -0.647 -14.819 1.00 84.75 95 GLU A C 1
ATOM 746 O O . GLU A 1 95 ? -2.674 -1.722 -14.440 1.00 84.75 95 GLU A O 1
ATOM 751 N N . GLY A 1 96 ? -1.032 -0.204 -14.385 1.00 84.06 96 GLY A N 1
ATOM 752 C CA . GLY A 1 96 ? -0.252 -0.910 -13.381 1.00 84.06 96 GLY A CA 1
ATOM 753 C C . GLY A 1 96 ? -0.795 -0.672 -11.974 1.00 84.06 96 GLY A C 1
ATOM 754 O O . GLY A 1 96 ? -1.060 0.459 -11.574 1.00 84.06 96 GLY A O 1
ATOM 755 N N . VAL A 1 97 ? -0.834 -1.734 -11.178 1.00 85.06 97 VAL A N 1
ATOM 756 C CA . VAL A 1 97 ? -1.281 -1.749 -9.772 1.00 85.06 97 VAL A CA 1
ATOM 757 C C . VAL A 1 97 ? -0.567 -0.714 -8.916 1.00 85.06 97 VAL A C 1
ATOM 759 O O . VAL A 1 97 ? -1.181 -0.069 -8.076 1.00 85.06 97 VAL A O 1
ATOM 762 N N . SER A 1 98 ? 0.719 -0.495 -9.176 1.00 83.00 98 SER A N 1
ATOM 763 C CA . SER A 1 98 ? 1.520 0.536 -8.519 1.00 83.00 98 SER A CA 1
ATOM 764 C C . SER A 1 98 ? 0.989 1.954 -8.718 1.00 83.00 98 SER A C 1
ATOM 766 O O . SER A 1 98 ? 1.108 2.775 -7.815 1.00 83.00 98 SER A O 1
ATOM 768 N N . SER A 1 99 ? 0.436 2.248 -9.898 1.00 82.12 99 SER A N 1
ATOM 769 C CA . SER A 1 99 ? -0.131 3.559 -10.226 1.00 82.12 99 SER A CA 1
ATOM 770 C C . SER A 1 99 ? -1.438 3.772 -9.470 1.00 82.12 99 SER A C 1
ATOM 772 O O . SER A 1 99 ? -1.613 4.778 -8.792 1.00 82.12 99 SER A O 1
ATOM 774 N N . VAL A 1 100 ? -2.318 2.771 -9.511 1.00 85.81 100 VAL A N 1
ATOM 775 C CA . VAL A 1 100 ? -3.627 2.815 -8.848 1.00 85.81 100 VAL A CA 1
ATOM 776 C C . VAL A 1 100 ? -3.478 2.876 -7.329 1.00 85.81 100 VAL A C 1
ATOM 778 O O . VAL A 1 100 ? -4.121 3.689 -6.672 1.00 85.81 100 VAL A O 1
ATOM 781 N N . ALA A 1 101 ? -2.590 2.052 -6.770 1.00 83.69 101 ALA A N 1
ATOM 782 C CA . ALA A 1 101 ? -2.296 2.053 -5.344 1.00 83.69 101 ALA A CA 1
ATOM 783 C C . ALA A 1 101 ? -1.776 3.423 -4.889 1.00 83.69 101 ALA A C 1
ATOM 785 O O . ALA A 1 101 ? -2.208 3.930 -3.861 1.00 83.69 101 ALA A O 1
ATOM 786 N N . ARG A 1 102 ? -0.907 4.067 -5.679 1.00 80.62 102 ARG A N 1
ATOM 787 C CA . ARG A 1 102 ? -0.402 5.409 -5.369 1.00 80.62 102 ARG A CA 1
ATOM 788 C C . ARG A 1 102 ? -1.523 6.439 -5.244 1.00 80.62 102 ARG A C 1
ATOM 790 O O . ARG A 1 102 ? -1.513 7.176 -4.270 1.00 80.62 102 ARG A O 1
ATOM 797 N N . ASN A 1 103 ? -2.507 6.425 -6.142 1.00 81.50 103 ASN A N 1
ATOM 798 C CA . ASN A 1 103 ? -3.644 7.351 -6.077 1.00 81.50 103 ASN A CA 1
ATOM 799 C C . ASN A 1 103 ? -4.419 7.238 -4.751 1.00 81.50 103 ASN A C 1
ATOM 801 O O . ASN A 1 103 ? -4.943 8.230 -4.252 1.00 81.50 103 ASN A O 1
ATOM 805 N N . VAL A 1 104 ? -4.485 6.039 -4.163 1.00 83.12 104 VAL A N 1
ATOM 806 C CA . VAL A 1 104 ? -5.108 5.824 -2.846 1.00 83.12 104 VAL A CA 1
ATOM 807 C C . VAL A 1 104 ? -4.249 6.397 -1.717 1.00 83.12 104 VAL A C 1
ATOM 809 O O . VAL A 1 104 ? -4.787 6.982 -0.783 1.00 83.12 104 VAL A O 1
ATOM 812 N N . PHE A 1 105 ? -2.924 6.282 -1.822 1.00 83.06 105 PHE A N 1
ATOM 813 C CA . PHE A 1 105 ? -1.976 6.798 -0.828 1.00 83.06 105 PHE A CA 1
ATOM 814 C C . PHE A 1 105 ? -1.597 8.274 -1.032 1.00 83.06 105 PHE A C 1
ATOM 816 O O . PHE A 1 105 ? -0.854 8.829 -0.226 1.00 83.06 105 PHE A O 1
ATOM 823 N N . ASP A 1 106 ? -2.094 8.944 -2.076 1.00 76.44 106 ASP A N 1
ATOM 824 C CA . ASP A 1 106 ? -1.762 10.348 -2.349 1.00 76.44 106 ASP A CA 1
ATOM 825 C C . ASP A 1 106 ? -2.240 11.288 -1.226 1.00 76.44 106 ASP A C 1
ATOM 827 O O . ASP A 1 106 ? -1.641 12.346 -1.004 1.00 76.44 106 ASP A O 1
ATOM 831 N N . PHE A 1 107 ? -3.250 10.891 -0.447 1.00 70.81 107 PHE A N 1
ATOM 832 C CA . PHE A 1 107 ? -3.656 11.619 0.760 1.00 70.81 107 PHE A CA 1
ATOM 833 C C . PHE A 1 107 ? -2.529 11.699 1.807 1.00 70.81 107 PHE A C 1
ATOM 835 O O . PHE A 1 107 ? -2.398 12.716 2.493 1.00 70.81 107 PHE A O 1
ATOM 842 N N . ASP A 1 108 ? -1.647 10.697 1.852 1.00 76.88 108 ASP A N 1
ATOM 843 C CA . ASP A 1 108 ? -0.523 10.599 2.789 1.00 76.88 108 ASP A CA 1
ATOM 844 C C . ASP A 1 108 ? 0.742 11.331 2.302 1.00 76.88 108 ASP A C 1
ATOM 846 O O . ASP A 1 108 ? 1.760 11.353 2.997 1.00 76.88 108 ASP A O 1
ATOM 850 N N . THR A 1 109 ? 0.695 11.998 1.138 1.00 72.06 109 THR A N 1
ATOM 851 C CA . THR A 1 109 ? 1.860 12.673 0.523 1.00 72.06 109 THR A CA 1
ATOM 852 C C . THR A 1 109 ? 2.516 13.721 1.427 1.00 72.06 109 THR A C 1
ATOM 854 O O . THR A 1 109 ? 3.710 13.996 1.312 1.00 72.06 109 THR A O 1
ATOM 857 N N . HIS A 1 110 ? 1.753 14.296 2.356 1.00 75.00 110 HIS A N 1
ATOM 858 C CA . HIS A 1 110 ? 2.228 15.328 3.277 1.00 75.00 110 HIS A CA 1
ATOM 859 C C . HIS A 1 110 ? 3.080 14.774 4.431 1.00 75.00 110 HIS A C 1
ATOM 861 O O . HIS A 1 110 ? 3.723 15.558 5.129 1.00 75.00 110 HIS A O 1
ATOM 867 N N . ASN A 1 111 ? 3.117 13.450 4.625 1.00 81.94 111 ASN A N 1
ATOM 868 C CA . ASN A 1 111 ? 3.937 12.796 5.638 1.00 81.94 111 ASN A CA 1
ATOM 869 C C . ASN A 1 111 ? 4.970 11.863 4.970 1.00 81.94 111 ASN A C 1
ATOM 871 O O . ASN A 1 111 ? 4.655 10.712 4.656 1.00 81.94 111 ASN A O 1
ATOM 875 N N . PRO A 1 112 ? 6.213 12.335 4.748 1.00 81.38 112 PRO A N 1
ATOM 876 C CA . PRO A 1 112 ? 7.224 11.558 4.037 1.00 81.38 112 PRO A CA 1
ATOM 877 C C . PRO A 1 112 ? 7.626 10.280 4.784 1.00 81.38 112 PRO A C 1
ATOM 879 O O . PRO A 1 112 ? 7.946 9.283 4.137 1.00 81.38 112 PRO A O 1
ATOM 882 N N . ASP A 1 113 ? 7.582 10.283 6.118 1.00 83.44 113 ASP A N 1
ATOM 883 C CA . ASP A 1 113 ? 7.952 9.128 6.941 1.00 83.44 113 ASP A CA 1
ATOM 884 C C . ASP A 1 113 ? 6.892 8.024 6.842 1.00 83.44 113 ASP A C 1
ATOM 886 O O . ASP A 1 113 ? 7.220 6.855 6.624 1.00 83.44 113 ASP A O 1
ATOM 890 N N . LEU A 1 114 ? 5.611 8.404 6.899 1.00 84.69 114 LEU A N 1
ATOM 891 C CA . LEU A 1 114 ? 4.487 7.493 6.669 1.00 84.69 114 LEU A CA 1
ATOM 892 C C . LEU A 1 114 ? 4.544 6.892 5.258 1.00 84.69 114 LEU A C 1
ATOM 894 O O . LEU A 1 114 ? 4.415 5.680 5.091 1.00 84.69 114 LEU A O 1
ATOM 898 N N . LEU A 1 115 ? 4.833 7.717 4.250 1.00 84.44 115 LEU A N 1
ATOM 899 C CA . LEU A 1 115 ? 5.015 7.265 2.872 1.00 84.44 115 LEU A CA 1
ATOM 900 C C . LEU A 1 115 ? 6.106 6.196 2.755 1.00 84.44 115 LEU A C 1
ATOM 902 O O . LEU A 1 115 ? 5.908 5.188 2.081 1.00 84.44 115 LEU A O 1
ATOM 906 N N . GLN A 1 116 ? 7.249 6.363 3.427 1.00 83.75 116 GLN A N 1
ATOM 907 C CA . GLN A 1 116 ? 8.304 5.345 3.413 1.00 83.75 116 GLN A CA 1
ATOM 908 C C . GLN A 1 116 ? 7.851 4.017 4.026 1.00 83.75 116 GLN A C 1
ATOM 910 O O . GLN A 1 116 ? 8.222 2.953 3.522 1.00 83.75 116 GLN A O 1
ATOM 915 N N . VAL A 1 117 ? 7.067 4.072 5.104 1.00 88.31 117 VAL A N 1
ATOM 916 C CA . VAL A 1 117 ? 6.504 2.884 5.752 1.00 88.31 117 VAL A CA 1
ATOM 917 C C . VAL A 1 117 ? 5.544 2.165 4.807 1.00 88.31 117 VAL A C 1
ATOM 919 O O . VAL A 1 117 ? 5.736 0.977 4.549 1.00 88.31 117 V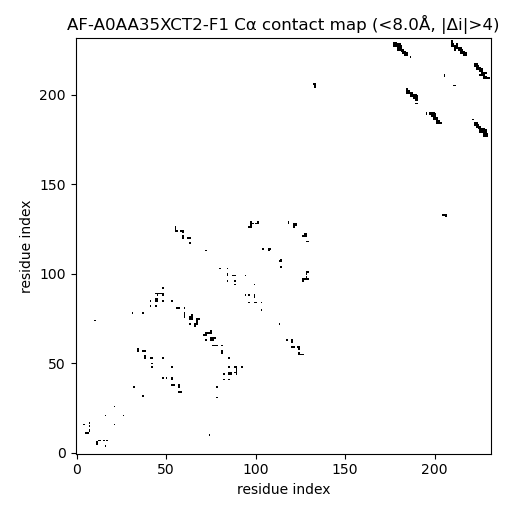AL A O 1
ATOM 922 N N . ILE A 1 118 ? 4.591 2.889 4.213 1.00 88.25 118 ILE A N 1
ATOM 923 C CA . ILE A 1 118 ? 3.640 2.341 3.235 1.00 88.25 118 ILE A CA 1
ATOM 924 C C . ILE A 1 118 ? 4.391 1.682 2.075 1.00 88.25 118 ILE A C 1
ATOM 926 O O . ILE A 1 118 ? 4.146 0.523 1.746 1.00 88.25 118 ILE A O 1
ATOM 930 N N . MET A 1 119 ? 5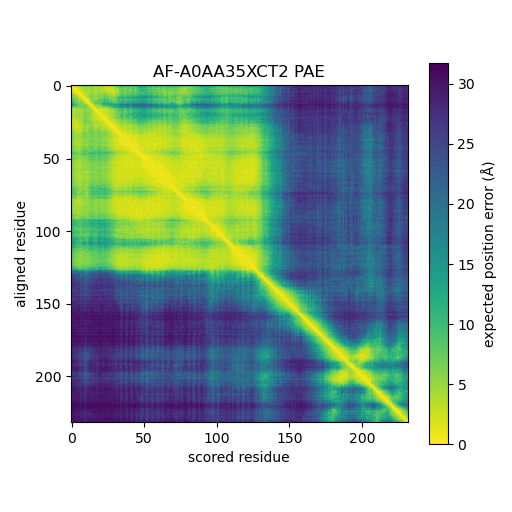.367 2.381 1.487 1.00 86.81 119 MET A N 1
ATOM 931 C CA . MET A 1 119 ? 6.155 1.859 0.366 1.00 86.81 119 MET A CA 1
ATOM 932 C C . MET A 1 119 ? 6.934 0.595 0.750 1.00 86.81 119 MET A C 1
ATOM 934 O O . MET A 1 119 ? 7.054 -0.328 -0.054 1.00 86.81 119 MET A O 1
ATOM 938 N N . ARG A 1 120 ? 7.442 0.515 1.985 1.00 87.62 120 ARG A N 1
ATOM 939 C CA . ARG A 1 120 ? 8.134 -0.677 2.495 1.00 87.62 120 ARG A CA 1
ATOM 940 C C . ARG A 1 120 ? 7.192 -1.875 2.606 1.00 87.62 120 ARG A C 1
ATOM 942 O O . ARG A 1 120 ? 7.590 -2.970 2.211 1.00 87.62 120 ARG A O 1
ATOM 949 N N . VAL A 1 121 ? 5.974 -1.669 3.109 1.00 91.06 121 VAL A N 1
ATOM 950 C CA . VAL A 1 121 ? 4.948 -2.720 3.205 1.00 91.06 121 VAL A CA 1
ATOM 951 C C . VAL A 1 121 ? 4.533 -3.181 1.808 1.00 91.06 121 VAL A C 1
ATOM 953 O O . VAL A 1 121 ? 4.612 -4.368 1.505 1.00 91.06 121 VAL A O 1
ATOM 956 N N . LEU A 1 122 ? 4.215 -2.255 0.901 1.00 89.31 122 LEU A N 1
ATOM 957 C CA . LEU A 1 122 ? 3.851 -2.590 -0.482 1.00 89.31 122 LEU A CA 1
ATOM 958 C C . LEU A 1 122 ? 4.954 -3.386 -1.194 1.00 89.31 122 LEU A C 1
ATOM 960 O O . LEU A 1 122 ? 4.672 -4.402 -1.831 1.00 89.31 122 LEU A O 1
ATOM 964 N N . HIS A 1 123 ? 6.220 -2.992 -1.029 1.00 87.75 123 HIS A N 1
ATOM 965 C CA . HIS A 1 123 ? 7.355 -3.736 -1.577 1.00 87.75 123 HIS A CA 1
ATOM 966 C C . HIS A 1 123 ? 7.504 -5.138 -0.982 1.00 87.75 123 HIS A C 1
ATOM 968 O O . HIS A 1 123 ? 7.824 -6.068 -1.723 1.00 87.75 123 HIS A O 1
ATOM 974 N N . ARG A 1 124 ? 7.256 -5.316 0.321 1.00 89.31 124 ARG A N 1
ATOM 975 C CA . ARG A 1 124 ? 7.299 -6.630 0.983 1.00 89.31 124 ARG A CA 1
ATOM 976 C C . ARG A 1 124 ? 6.272 -7.598 0.391 1.00 89.31 124 ARG A C 1
ATOM 978 O O . ARG A 1 124 ? 6.593 -8.765 0.195 1.00 89.31 124 ARG A O 1
ATOM 985 N N . HIS A 1 125 ? 5.097 -7.091 0.021 1.00 90.25 125 HIS A N 1
ATOM 986 C CA . HIS A 1 125 ? 4.042 -7.850 -0.668 1.00 90.25 125 HIS A CA 1
ATOM 987 C C . HIS A 1 125 ? 4.206 -7.885 -2.198 1.00 90.25 125 HIS A C 1
ATOM 989 O O . HIS A 1 125 ? 3.363 -8.416 -2.918 1.00 90.25 125 HIS A O 1
ATOM 995 N N . GLY A 1 126 ? 5.307 -7.354 -2.738 1.00 84.44 126 GLY A N 1
ATOM 996 C CA . GLY A 1 126 ? 5.618 -7.425 -4.166 1.00 84.44 126 GLY A CA 1
ATOM 997 C C . GLY A 1 126 ? 4.767 -6.507 -5.050 1.00 84.44 126 GLY A C 1
ATOM 998 O O . GLY A 1 126 ? 4.532 -6.847 -6.214 1.00 84.44 126 GLY A O 1
ATOM 999 N N . ILE A 1 127 ? 4.309 -5.372 -4.511 1.00 85.56 127 ILE A N 1
ATOM 1000 C CA . ILE A 1 127 ? 3.659 -4.275 -5.237 1.00 85.56 127 ILE A CA 1
ATOM 1001 C C . ILE A 1 127 ? 4.694 -3.150 -5.402 1.00 85.56 127 ILE A C 1
ATOM 1003 O O . ILE A 1 127 ? 5.053 -2.509 -4.413 1.00 85.56 127 ILE A O 1
ATOM 1007 N N . PRO A 1 128 ? 5.211 -2.892 -6.619 1.00 74.06 128 PRO A N 1
ATOM 1008 C CA . PRO A 1 128 ? 6.283 -1.923 -6.838 1.00 74.06 128 PRO A CA 1
ATOM 1009 C C . PRO A 1 128 ? 5.748 -0.484 -6.833 1.00 74.06 128 PRO A C 1
ATOM 1011 O O . PRO A 1 128 ? 5.684 0.165 -7.876 1.00 74.06 128 PRO A O 1
ATOM 1014 N N . ALA A 1 129 ? 5.299 0.009 -5.682 1.00 68.31 129 ALA A N 1
ATOM 1015 C CA . ALA A 1 129 ? 4.826 1.37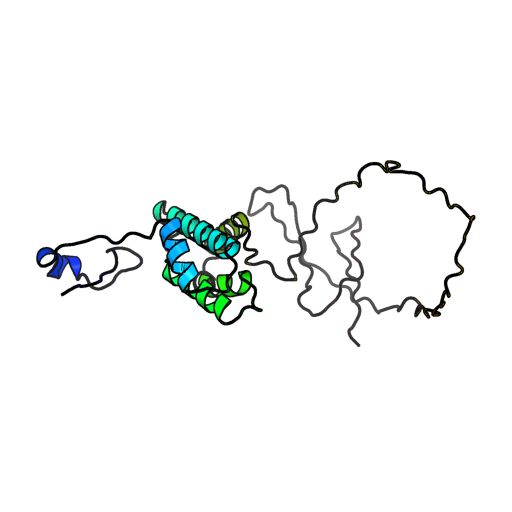7 -5.511 1.00 68.31 129 ALA A CA 1
ATOM 1016 C C . ALA A 1 129 ? 6.011 2.345 -5.323 1.00 68.31 129 ALA A C 1
ATOM 1018 O O . ALA A 1 129 ? 6.989 2.037 -4.649 1.00 68.31 129 ALA A O 1
ATOM 1019 N N . GLY A 1 130 ? 5.962 3.518 -5.962 1.00 59.09 130 GLY A N 1
ATOM 1020 C CA . GLY A 1 130 ? 7.022 4.533 -5.839 1.00 59.09 130 GLY A CA 1
ATOM 1021 C C . GLY A 1 130 ? 8.280 4.292 -6.685 1.00 59.09 130 GLY A C 1
ATOM 1022 O O . GLY A 1 130 ? 9.180 5.133 -6.679 1.00 59.09 130 GLY A O 1
ATOM 1023 N N . ALA A 1 131 ? 8.341 3.206 -7.462 1.00 57.09 131 ALA A N 1
ATOM 1024 C CA . ALA A 1 131 ? 9.365 3.030 -8.485 1.00 57.09 131 ALA A CA 1
ATOM 1025 C C . ALA A 1 131 ? 9.089 3.990 -9.654 1.00 57.09 131 ALA A C 1
ATOM 1027 O O . ALA A 1 131 ? 8.184 3.773 -10.460 1.00 57.09 131 ALA A O 1
ATOM 1028 N N . SER A 1 132 ? 9.853 5.078 -9.749 1.00 54.38 132 SER A N 1
ATOM 1029 C CA . SER A 1 132 ? 9.874 5.880 -10.968 1.00 54.38 132 SER A CA 1
ATOM 1030 C C . SER A 1 132 ? 10.752 5.177 -12.002 1.00 54.38 132 SER A C 1
ATOM 1032 O O . SER A 1 132 ? 11.731 4.516 -11.657 1.00 54.38 132 SER A O 1
ATOM 1034 N N . SER A 1 133 ? 10.483 5.373 -13.294 1.00 52.28 133 SER A N 1
ATOM 1035 C CA . SER A 1 133 ? 11.410 4.949 -14.361 1.00 52.28 133 SER A CA 1
ATOM 1036 C C . SER A 1 133 ? 12.829 5.520 -14.180 1.00 52.28 133 SER A C 1
ATOM 1038 O O . SER A 1 133 ? 13.789 4.996 -14.737 1.00 52.28 133 SER A O 1
ATOM 1040 N N . SER A 1 134 ? 12.975 6.572 -13.366 1.00 47.44 134 SER A N 1
ATOM 1041 C CA . SER A 1 134 ? 14.246 7.180 -12.971 1.00 47.44 134 SER A CA 1
ATOM 1042 C C . SER A 1 134 ? 14.916 6.554 -11.736 1.00 47.44 134 SER A C 1
ATOM 1044 O O . SER A 1 134 ? 16.094 6.820 -11.506 1.00 47.44 134 SER A O 1
ATOM 1046 N N . SER A 1 135 ? 14.231 5.719 -10.947 1.00 53.03 135 SER A N 1
ATOM 1047 C CA . SER A 1 135 ? 14.784 5.067 -9.750 1.00 53.03 135 SER A CA 1
ATOM 1048 C C . SER A 1 135 ? 15.318 3.665 -10.066 1.00 53.03 135 SER A C 1
ATOM 1050 O O . SER A 1 135 ? 14.876 2.666 -9.500 1.00 53.03 135 SER A O 1
ATOM 1052 N N . VAL A 1 136 ? 16.271 3.577 -10.994 1.00 54.25 136 VAL A N 1
ATOM 1053 C CA . VAL A 1 136 ? 16.941 2.313 -11.325 1.00 54.25 136 VAL A CA 1
ATOM 1054 C C . VAL A 1 136 ? 18.041 2.059 -10.295 1.00 54.25 136 VAL A C 1
ATOM 1056 O O . VAL A 1 136 ? 19.081 2.715 -10.307 1.00 54.25 136 VAL A O 1
ATOM 1059 N N . ARG A 1 137 ? 17.825 1.102 -9.388 1.00 53.03 137 ARG A N 1
ATOM 1060 C CA . ARG A 1 137 ? 18.911 0.538 -8.576 1.00 53.03 137 ARG A CA 1
ATOM 1061 C C . ARG A 1 137 ? 19.519 -0.617 -9.363 1.00 53.03 137 ARG A C 1
ATOM 1063 O O . ARG A 1 137 ? 18.825 -1.582 -9.671 1.00 53.03 137 ARG A O 1
ATOM 1070 N N . LEU A 1 138 ? 20.793 -0.498 -9.729 1.00 53.84 138 LEU A N 1
ATOM 1071 C CA . LEU A 1 138 ? 21.519 -1.591 -10.371 1.00 53.84 138 LEU A CA 1
ATOM 1072 C C . LEU A 1 138 ? 21.650 -2.745 -9.368 1.00 53.84 138 LEU A C 1
ATOM 1074 O O . LEU A 1 138 ? 22.028 -2.526 -8.217 1.00 53.84 138 LEU A O 1
ATOM 1078 N N . SER A 1 139 ? 21.308 -3.957 -9.804 1.00 53.84 139 SER A N 1
ATOM 1079 C CA . SER A 1 139 ? 21.552 -5.178 -9.031 1.00 53.84 139 SER A CA 1
ATOM 1080 C C . SER A 1 139 ? 23.051 -5.311 -8.728 1.00 53.84 139 SER A C 1
ATOM 1082 O O . SER A 1 139 ? 23.865 -4.877 -9.555 1.00 53.84 139 SER A O 1
ATOM 1084 N N . PRO A 1 140 ? 23.448 -5.919 -7.593 1.00 61.75 140 PRO A N 1
ATOM 1085 C CA . PRO A 1 140 ? 24.830 -6.319 -7.383 1.00 61.75 140 PRO A CA 1
ATOM 1086 C C . PRO A 1 140 ? 25.344 -7.104 -8.593 1.00 61.75 140 PRO A C 1
ATOM 1088 O O . PRO A 1 140 ? 24.645 -7.955 -9.150 1.00 61.75 140 PRO A O 1
ATOM 1091 N N . GLN A 1 141 ? 26.566 -6.804 -9.024 1.00 55.72 141 GLN A N 1
ATOM 1092 C CA . GLN A 1 141 ? 27.210 -7.563 -10.084 1.00 55.72 141 GLN A CA 1
ATOM 1093 C C . GLN A 1 141 ? 27.550 -8.951 -9.539 1.00 55.72 141 GLN A C 1
ATOM 1095 O O . GLN A 1 141 ? 28.499 -9.111 -8.774 1.00 55.72 141 GLN A O 1
ATOM 1100 N N . TYR A 1 142 ? 26.774 -9.956 -9.929 1.00 71.62 142 TYR A N 1
ATOM 1101 C CA . TYR A 1 142 ? 27.128 -11.342 -9.659 1.00 71.62 142 TYR A CA 1
ATOM 1102 C C . TYR A 1 142 ? 28.113 -11.812 -10.734 1.00 71.62 142 TYR A C 1
ATOM 1104 O O . TYR A 1 142 ? 27.845 -11.613 -11.925 1.00 71.62 142 TYR A O 1
ATOM 1112 N N . PRO A 1 143 ? 29.261 -12.405 -10.360 1.00 77.31 143 PRO A N 1
ATOM 1113 C CA . PRO A 1 143 ? 30.131 -13.031 -11.340 1.00 77.31 143 PRO A CA 1
ATOM 1114 C C . PRO A 1 143 ? 29.351 -14.138 -12.049 1.00 77.31 143 PRO A C 1
ATOM 1116 O O . PRO A 1 143 ? 28.617 -14.899 -11.414 1.00 77.31 143 PRO A O 1
ATOM 1119 N N . LEU A 1 144 ? 29.509 -14.223 -13.370 1.00 77.31 144 LEU A N 1
ATOM 1120 C CA . LEU A 1 144 ? 29.001 -15.372 -14.106 1.00 77.31 144 LEU A CA 1
ATOM 1121 C C . LEU A 1 144 ? 29.643 -16.640 -13.518 1.00 77.31 144 LEU A C 1
ATOM 1123 O O . LEU A 1 144 ? 30.846 -16.626 -13.232 1.00 77.31 144 LEU A O 1
ATOM 1127 N N . PRO A 1 145 ? 28.874 -17.725 -13.320 1.00 83.94 145 PRO A N 1
ATOM 1128 C CA . PRO A 1 145 ? 29.451 -18.997 -12.916 1.00 83.94 145 PRO A CA 1
ATOM 1129 C C . PRO A 1 145 ? 30.503 -19.433 -13.940 1.00 83.94 145 PRO A C 1
ATOM 1131 O O . PRO A 1 145 ? 30.432 -19.070 -15.117 1.00 83.94 145 PRO A O 1
ATOM 1134 N N . ALA A 1 146 ? 31.495 -20.201 -13.486 1.00 87.44 146 ALA A N 1
ATOM 1135 C CA . ALA A 1 146 ? 32.541 -20.705 -14.365 1.00 87.44 146 ALA A CA 1
ATOM 1136 C C . ALA A 1 146 ? 31.918 -21.427 -15.570 1.00 87.44 146 ALA A C 1
ATOM 1138 O O . ALA A 1 146 ? 31.002 -22.236 -15.410 1.00 87.44 146 ALA A O 1
ATOM 1139 N N . LEU A 1 147 ? 32.418 -21.122 -16.771 1.00 84.81 147 LEU A N 1
ATOM 1140 C CA . LEU A 1 147 ? 31.994 -21.782 -18.002 1.00 84.81 147 LEU A CA 1
ATOM 1141 C C . LEU A 1 147 ? 32.188 -23.294 -17.844 1.00 84.81 147 LEU A C 1
ATOM 1143 O O . LEU A 1 147 ? 33.316 -23.772 -17.735 1.00 84.81 147 LEU A O 1
ATOM 1147 N N . GLN A 1 148 ? 31.088 -24.042 -17.836 1.00 87.12 148 GLN A N 1
ATOM 1148 C CA . GLN A 1 148 ? 31.110 -25.498 -17.900 1.00 87.12 148 GLN A CA 1
ATOM 1149 C C . GLN A 1 148 ? 30.719 -25.944 -19.303 1.00 87.12 148 GLN A C 1
ATOM 1151 O O . GLN A 1 148 ? 29.761 -25.444 -19.893 1.00 87.12 148 GLN A O 1
ATOM 1156 N N . GLN A 1 149 ? 31.464 -26.903 -19.845 1.00 83.25 149 GLN A N 1
ATOM 1157 C CA . GLN A 1 149 ? 31.112 -27.549 -21.100 1.00 83.25 149 GLN A CA 1
ATOM 1158 C C . GLN A 1 149 ? 29.862 -28.414 -20.875 1.00 83.25 149 GLN A C 1
ATOM 1160 O O . GLN A 1 149 ? 29.947 -29.495 -20.303 1.00 83.25 149 GLN A O 1
ATOM 1165 N N . ILE A 1 150 ? 28.700 -27.928 -21.319 1.00 84.69 150 ILE A N 1
ATOM 1166 C CA . ILE A 1 150 ? 27.414 -28.646 -21.207 1.00 84.69 150 ILE A CA 1
ATOM 1167 C C . ILE A 1 150 ? 27.313 -29.767 -22.257 1.00 84.69 150 ILE A C 1
ATOM 1169 O O . ILE A 1 150 ? 26.593 -30.745 -22.078 1.00 84.69 150 ILE A O 1
ATOM 1173 N N . GLY A 1 151 ? 28.064 -29.659 -23.352 1.00 84.06 151 GLY A N 1
ATOM 1174 C CA . GLY A 1 151 ? 28.098 -30.672 -24.396 1.00 84.06 151 GLY A CA 1
ATOM 1175 C C . GLY A 1 151 ? 29.004 -30.273 -25.550 1.00 84.06 151 GLY A C 1
ATOM 1176 O O . GLY A 1 151 ? 29.541 -29.166 -25.591 1.00 84.06 151 GLY A O 1
ATOM 1177 N N . GLN A 1 152 ? 29.174 -31.195 -26.491 1.00 82.69 152 GLN A N 1
ATOM 1178 C CA . GLN A 1 152 ? 29.913 -30.977 -27.726 1.00 82.69 152 GLN A CA 1
ATOM 1179 C C . GLN A 1 152 ? 28.971 -31.219 -28.902 1.00 82.69 152 GLN A C 1
ATOM 1181 O O . GLN A 1 152 ? 28.362 -32.282 -29.012 1.00 82.69 152 GLN A O 1
ATOM 1186 N N . TRP A 1 153 ? 28.859 -30.231 -29.784 1.00 77.69 153 TRP A N 1
ATOM 1187 C CA . TRP A 1 153 ? 28.148 -30.396 -31.044 1.00 77.69 153 TRP A CA 1
ATOM 1188 C C . TRP A 1 153 ? 29.090 -31.044 -32.056 1.00 77.69 153 TRP A C 1
ATOM 1190 O O . TRP A 1 153 ? 30.173 -30.526 -32.324 1.00 77.69 153 TRP A O 1
ATOM 1200 N N . ILE A 1 154 ? 28.679 -32.181 -32.612 1.00 78.00 154 ILE A N 1
ATOM 1201 C CA . ILE A 1 154 ? 29.358 -32.814 -33.742 1.00 78.00 154 ILE A CA 1
ATOM 1202 C C . ILE A 1 154 ? 28.515 -32.506 -34.973 1.00 78.00 154 ILE A C 1
ATOM 1204 O O . ILE A 1 154 ? 27.398 -33.007 -35.108 1.00 78.00 154 ILE A O 1
ATOM 1208 N N . VAL A 1 155 ? 29.035 -31.657 -35.857 1.00 73.88 155 VAL A N 1
ATOM 1209 C CA . VAL A 1 155 ? 28.387 -31.371 -37.139 1.00 73.88 155 VAL A CA 1
ATOM 1210 C C . VAL A 1 155 ? 28.572 -32.594 -38.032 1.00 73.88 155 VAL A C 1
ATOM 1212 O O . VAL A 1 155 ? 29.677 -32.865 -38.497 1.00 73.88 155 VAL A O 1
ATOM 1215 N N . LYS A 1 156 ? 27.499 -33.359 -38.246 1.00 73.75 156 LYS A N 1
ATOM 1216 C CA . LYS A 1 156 ? 27.473 -34.428 -39.249 1.00 73.75 156 LYS A CA 1
ATOM 1217 C C . LYS A 1 156 ? 27.152 -33.806 -40.605 1.00 73.75 156 LYS A C 1
ATOM 1219 O O . LYS A 1 156 ? 26.099 -33.202 -40.771 1.00 73.75 156 LYS A O 1
ATOM 1224 N N . THR A 1 157 ? 28.072 -33.932 -41.553 1.00 68.38 157 THR A N 1
ATOM 1225 C CA . THR A 1 157 ? 27.917 -33.445 -42.935 1.00 68.38 157 THR A CA 1
ATOM 1226 C C . THR A 1 157 ? 27.102 -34.387 -43.822 1.00 68.38 157 THR A C 1
ATOM 1228 O O . THR A 1 157 ? 26.746 -34.016 -44.939 1.00 68.38 157 THR A O 1
ATOM 1231 N N . ASP A 1 158 ? 26.780 -35.585 -43.334 1.00 62.06 158 ASP A N 1
ATOM 1232 C CA . ASP A 1 158 ? 25.977 -36.573 -44.051 1.00 62.06 158 ASP A CA 1
ATOM 1233 C C . ASP A 1 158 ? 24.516 -36.086 -44.088 1.00 62.06 158 ASP A C 1
ATOM 1235 O O . ASP A 1 158 ? 23.819 -36.144 -43.076 1.00 62.06 158 ASP A O 1
ATOM 1239 N N . ASN A 1 159 ? 24.078 -35.569 -45.244 1.00 63.00 159 ASN A N 1
ATOM 1240 C CA . ASN A 1 159 ? 22.832 -34.812 -45.493 1.00 63.00 159 ASN A CA 1
ATOM 1241 C C . ASN A 1 159 ? 22.838 -33.325 -45.089 1.00 63.00 159 ASN A C 1
ATOM 1243 O O . ASN A 1 159 ? 21.828 -32.802 -44.615 1.00 63.00 159 ASN A O 1
ATOM 1247 N N . ALA A 1 160 ? 23.938 -32.603 -45.322 1.00 63.91 160 ALA A N 1
ATOM 1248 C CA . ALA A 1 160 ? 23.932 -31.143 -45.216 1.00 63.91 160 ALA A CA 1
ATOM 1249 C C . ALA A 1 160 ? 22.924 -30.513 -46.206 1.00 63.91 160 ALA A C 1
ATOM 1251 O O . ALA A 1 160 ? 23.156 -30.464 -47.413 1.00 63.91 160 ALA A O 1
ATOM 1252 N N . MET A 1 161 ? 21.794 -30.026 -45.687 1.00 67.94 161 MET A N 1
ATOM 1253 C CA . MET A 1 161 ? 20.824 -29.243 -46.448 1.00 67.94 161 MET A CA 1
ATOM 1254 C C . MET A 1 161 ? 21.387 -27.835 -46.663 1.00 67.94 161 MET A C 1
ATOM 1256 O O . MET A 1 161 ? 21.737 -27.142 -45.707 1.00 67.94 161 MET A O 1
ATOM 1260 N N . THR A 1 162 ? 21.492 -27.406 -47.917 1.00 67.38 162 THR A N 1
ATOM 1261 C CA . THR A 1 162 ? 21.853 -26.029 -48.263 1.00 67.38 162 THR A CA 1
ATOM 1262 C C . THR A 1 162 ? 20.665 -25.129 -47.926 1.00 67.38 162 THR A C 1
ATOM 1264 O O . THR A 1 162 ? 19.604 -25.236 -48.533 1.00 67.38 162 THR A O 1
ATOM 1267 N N . LEU A 1 163 ? 20.816 -24.289 -46.902 1.00 65.56 163 LEU A N 1
ATOM 1268 C CA . LEU A 1 163 ? 19.846 -23.251 -46.561 1.00 65.56 163 LEU A CA 1
ATOM 1269 C C . LEU A 1 163 ? 20.155 -22.004 -47.390 1.00 65.56 163 LEU A C 1
ATOM 1271 O O . LEU A 1 163 ? 21.303 -21.552 -47.406 1.00 65.56 163 LEU A O 1
ATOM 1275 N N . ASP A 1 164 ? 19.140 -21.428 -48.030 1.00 67.19 164 ASP A N 1
ATOM 1276 C CA . ASP A 1 164 ? 19.263 -20.130 -48.692 1.00 67.19 164 ASP A CA 1
ATOM 1277 C C . ASP A 1 164 ? 19.534 -19.046 -47.640 1.00 67.19 164 ASP A C 1
ATOM 1279 O O . ASP A 1 164 ? 18.650 -18.572 -46.924 1.00 67.19 164 ASP A O 1
ATOM 1283 N N . CYS A 1 165 ? 20.809 -18.684 -47.506 1.00 60.72 165 CYS A N 1
ATOM 1284 C CA . CYS A 1 165 ? 21.262 -17.648 -46.594 1.00 60.72 165 CYS A CA 1
ATOM 1285 C C . CYS A 1 165 ? 21.179 -16.290 -47.295 1.00 60.72 165 CYS A C 1
ATOM 1287 O O . CYS A 1 165 ? 22.054 -15.908 -48.075 1.00 60.72 165 CYS A O 1
ATOM 1289 N N . HIS A 1 166 ? 20.122 -15.535 -47.010 1.00 68.81 166 HIS A N 1
ATOM 1290 C CA . HIS A 1 166 ? 20.018 -14.154 -47.459 1.00 68.81 166 HIS A CA 1
ATOM 1291 C C . HIS A 1 166 ? 20.844 -13.243 -46.549 1.00 68.81 166 HIS A C 1
ATOM 1293 O O . HIS A 1 166 ? 20.427 -12.865 -45.454 1.00 68.81 166 HIS A O 1
ATOM 1299 N N . HIS A 1 167 ? 22.028 -12.860 -47.019 1.00 64.12 167 HIS A N 1
ATOM 1300 C CA . HIS A 1 167 ? 22.835 -11.839 -46.365 1.00 64.12 167 HIS A CA 1
ATOM 1301 C C . HIS A 1 167 ? 22.240 -10.458 -46.651 1.00 64.12 167 HIS A C 1
ATOM 1303 O O . HIS A 1 167 ? 22.414 -9.902 -47.733 1.00 64.12 167 HIS A O 1
ATOM 1309 N N . LEU A 1 168 ? 21.539 -9.891 -45.671 1.00 67.69 168 LEU A N 1
ATOM 1310 C CA . LEU A 1 168 ? 21.154 -8.484 -45.697 1.00 67.69 168 LEU A CA 1
ATOM 1311 C C . LEU A 1 168 ? 22.377 -7.643 -45.297 1.00 67.69 168 LEU A C 1
ATOM 1313 O O . LEU A 1 168 ? 22.842 -7.771 -44.160 1.00 67.69 168 LEU A O 1
ATOM 1317 N N . PRO A 1 169 ? 22.925 -6.790 -46.181 1.00 63.25 169 PRO A N 1
ATOM 1318 C CA . PRO A 1 169 ? 24.009 -5.896 -45.807 1.00 63.25 169 PRO A CA 1
ATOM 1319 C C . PRO A 1 169 ? 23.474 -4.863 -44.812 1.00 63.25 169 PRO A C 1
ATOM 1321 O O . PRO A 1 169 ? 22.806 -3.895 -45.177 1.00 63.25 169 PRO A O 1
ATOM 1324 N N . VAL A 1 170 ? 23.758 -5.069 -43.528 1.00 55.47 170 VAL A N 1
ATOM 1325 C CA . VAL A 1 170 ? 23.490 -4.066 -42.499 1.00 55.47 170 VAL A CA 1
ATOM 1326 C C . VAL A 1 170 ? 24.544 -2.977 -42.649 1.00 55.47 170 VAL A C 1
ATOM 1328 O O . VAL A 1 170 ? 25.693 -3.139 -42.241 1.00 55.47 170 VAL A O 1
ATOM 1331 N N . ALA A 1 171 ? 24.159 -1.852 -43.248 1.00 64.00 171 ALA A N 1
ATOM 1332 C CA . ALA A 1 171 ? 24.975 -0.650 -43.226 1.00 64.00 171 ALA A CA 1
ATOM 1333 C C . ALA A 1 171 ? 25.001 -0.116 -41.787 1.00 64.00 171 ALA A C 1
ATOM 1335 O O . ALA A 1 171 ? 24.112 0.623 -41.358 1.00 64.00 171 ALA A O 1
ATOM 1336 N N . LEU A 1 172 ? 26.014 -0.516 -41.019 1.00 57.72 172 LEU A N 1
ATOM 1337 C CA . LEU A 1 172 ? 26.298 0.084 -39.724 1.00 57.72 172 LEU A CA 1
ATOM 1338 C C . LEU A 1 172 ? 26.637 1.556 -39.969 1.00 57.72 172 LEU A C 1
ATOM 1340 O O . LEU A 1 172 ? 27.736 1.889 -40.413 1.00 57.72 172 LEU A O 1
ATOM 1344 N N . LYS A 1 173 ? 25.681 2.455 -39.699 1.00 55.03 173 LYS A N 1
ATOM 1345 C CA . LYS A 1 173 ? 25.981 3.883 -39.561 1.00 55.03 173 LYS A CA 1
ATOM 1346 C C . LYS A 1 173 ? 27.094 3.981 -38.521 1.00 55.03 173 LYS A C 1
ATOM 1348 O O . LYS A 1 173 ? 26.912 3.538 -37.388 1.00 55.03 173 LYS A O 1
ATOM 1353 N N . GLY A 1 174 ? 28.249 4.498 -38.940 1.00 65.62 174 GLY A N 1
ATOM 1354 C CA . GLY A 1 174 ? 29.411 4.670 -38.073 1.00 65.62 174 GLY A CA 1
ATOM 1355 C C . GLY A 1 174 ? 29.066 5.444 -36.794 1.00 65.62 174 GLY A C 1
ATOM 1356 O O . GLY A 1 174 ? 27.991 6.044 -36.698 1.00 65.62 174 GLY A O 1
ATOM 1357 N N . PRO A 1 175 ? 29.963 5.449 -35.797 1.00 59.66 175 PRO A N 1
ATOM 1358 C CA . PRO A 1 175 ? 29.682 6.043 -34.497 1.00 59.66 175 PRO A CA 1
ATOM 1359 C C . PRO A 1 175 ? 29.242 7.503 -34.654 1.00 59.66 175 PRO A C 1
ATOM 1361 O O . PRO A 1 175 ? 30.012 8.360 -35.090 1.00 59.66 175 PRO A O 1
ATOM 1364 N N . SER A 1 176 ? 27.990 7.797 -34.298 1.00 57.50 176 SER A N 1
ATOM 1365 C CA . SER A 1 176 ? 27.498 9.170 -34.278 1.00 57.50 176 SER A CA 1
ATOM 1366 C C . SER A 1 176 ? 28.124 9.889 -33.087 1.00 57.50 176 SER A C 1
ATOM 1368 O O . SER A 1 176 ? 27.765 9.611 -31.941 1.00 57.50 176 SER A O 1
ATOM 1370 N N . ARG A 1 177 ? 29.056 10.808 -33.345 1.00 56.75 177 ARG A N 1
ATOM 1371 C CA . ARG A 1 177 ? 29.606 11.692 -32.312 1.00 56.75 177 ARG A CA 1
ATOM 1372 C C . ARG A 1 177 ? 28.534 12.716 -31.938 1.00 56.75 177 ARG A C 1
ATOM 1374 O O . ARG A 1 177 ? 28.304 13.667 -32.675 1.00 56.75 177 ARG A O 1
ATOM 1381 N N . GLY A 1 178 ? 27.827 12.480 -30.835 1.00 57.78 178 GLY A N 1
ATOM 1382 C CA . GLY A 1 178 ? 26.997 13.510 -30.209 1.00 57.78 178 GLY A CA 1
ATOM 1383 C C . GLY A 1 178 ? 27.879 14.524 -29.482 1.00 57.78 178 GLY A C 1
ATOM 1384 O O . GLY A 1 178 ? 28.947 14.160 -28.997 1.00 57.78 178 GLY A O 1
ATOM 1385 N N . THR A 1 179 ? 27.449 15.782 -29.405 1.00 58.56 179 THR A N 1
ATOM 1386 C CA . THR A 1 179 ? 28.071 16.788 -28.534 1.00 58.56 179 THR A CA 1
ATOM 1387 C C . THR A 1 179 ? 27.675 16.498 -27.085 1.00 58.56 179 THR A C 1
ATOM 1389 O O . THR A 1 179 ? 26.494 16.662 -26.758 1.00 58.56 179 THR A O 1
ATOM 1392 N N . PRO A 1 180 ? 28.601 16.055 -26.219 1.00 61.66 180 PRO A N 1
ATOM 1393 C CA . PRO A 1 180 ? 28.273 15.812 -24.826 1.00 61.66 180 PRO A CA 1
ATOM 1394 C C . PRO A 1 180 ? 27.966 17.125 -24.110 1.00 61.66 180 PRO A C 1
ATOM 1396 O O . PRO A 1 180 ? 28.692 18.104 -24.251 1.00 61.66 180 PRO A O 1
ATOM 1399 N N . THR A 1 181 ? 26.890 17.142 -23.328 1.00 58.66 181 THR A N 1
ATOM 1400 C CA . THR A 1 181 ? 26.628 18.215 -22.363 1.00 58.66 181 THR A CA 1
ATOM 1401 C C . THR A 1 181 ? 27.123 17.771 -20.999 1.00 58.66 181 THR A C 1
ATOM 1403 O O . THR A 1 181 ? 26.603 16.795 -20.460 1.00 58.66 181 THR A O 1
ATOM 1406 N N . GLU A 1 182 ? 28.093 18.489 -20.446 1.00 64.44 182 GLU A N 1
ATOM 1407 C CA . GLU A 1 182 ? 28.568 18.263 -19.082 1.00 64.44 182 GLU A CA 1
ATOM 1408 C C . GLU A 1 182 ? 27.561 18.814 -18.067 1.00 64.44 182 GLU A C 1
ATOM 1410 O O . GLU A 1 182 ? 26.876 19.807 -18.321 1.00 64.44 182 GLU A O 1
ATOM 1415 N N . LEU A 1 183 ? 27.425 18.128 -16.933 1.00 67.62 183 LEU A N 1
ATOM 1416 C CA . LEU A 1 183 ? 26.509 18.523 -15.873 1.00 67.62 183 LEU A CA 1
ATOM 1417 C C . LEU A 1 183 ? 27.119 18.201 -14.520 1.00 67.62 183 LEU A C 1
ATOM 1419 O O . LEU A 1 183 ? 27.429 17.041 -14.247 1.00 67.62 183 LEU A O 1
ATOM 1423 N N . ASP A 1 184 ? 27.239 19.221 -13.682 1.00 72.75 184 ASP A N 1
ATOM 1424 C CA . ASP A 1 184 ? 27.668 19.049 -12.304 1.00 72.75 184 ASP A CA 1
ATOM 1425 C C . ASP A 1 184 ? 26.514 18.471 -11.487 1.00 72.75 184 ASP A C 1
ATOM 1427 O O . ASP A 1 184 ? 25.426 19.044 -11.401 1.00 72.75 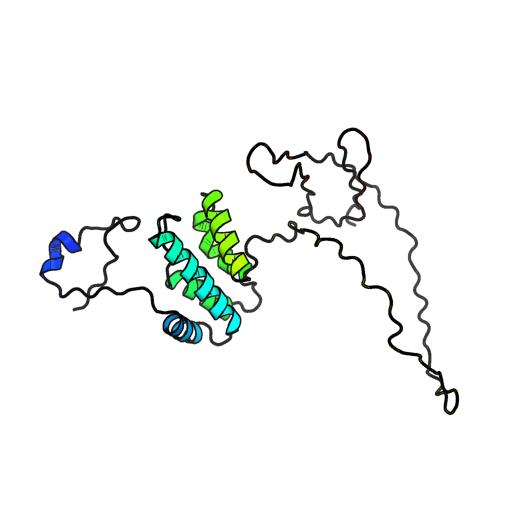184 ASP A O 1
ATOM 1431 N N . LEU A 1 185 ? 26.746 17.290 -10.916 1.00 73.75 185 LEU A N 1
ATOM 1432 C CA . LEU A 1 185 ? 25.790 16.631 -10.039 1.00 73.75 185 LEU A CA 1
ATOM 1433 C C . LEU A 1 185 ? 26.111 16.953 -8.586 1.00 73.75 185 LEU A C 1
ATOM 1435 O O . LEU A 1 185 ? 27.242 16.771 -8.127 1.00 73.75 185 LEU A O 1
ATOM 1439 N N . GLU A 1 186 ? 25.086 17.336 -7.837 1.00 76.88 186 GLU A N 1
ATOM 1440 C CA . GLU A 1 186 ? 25.206 17.544 -6.402 1.00 76.88 186 GLU A CA 1
ATOM 1441 C C . GLU A 1 186 ? 25.420 16.210 -5.670 1.00 76.88 186 GLU A C 1
ATOM 1443 O O . GLU A 1 186 ? 24.740 15.210 -5.928 1.00 76.88 186 GLU A O 1
ATOM 1448 N N . LYS A 1 187 ? 26.390 16.194 -4.751 1.00 80.81 187 LYS A N 1
ATOM 1449 C CA . LYS A 1 187 ? 26.691 15.042 -3.900 1.00 80.81 187 LYS A CA 1
ATOM 1450 C C . LYS A 1 187 ? 25.849 15.105 -2.629 1.00 80.81 187 LYS A C 1
ATOM 1452 O O . LYS A 1 187 ? 26.036 16.001 -1.811 1.00 80.81 187 LYS A O 1
ATOM 1457 N N . VAL A 1 188 ? 25.018 14.094 -2.400 1.00 79.19 188 VAL A N 1
ATOM 1458 C CA . VAL A 1 188 ? 24.228 13.960 -1.171 1.00 79.19 188 VAL A CA 1
ATOM 1459 C C . VAL A 1 188 ? 24.951 13.026 -0.200 1.00 79.19 188 VAL A C 1
ATOM 1461 O O . VAL A 1 188 ? 25.177 11.855 -0.508 1.00 79.19 188 VAL A O 1
ATOM 1464 N N . ASN A 1 189 ? 25.323 13.530 0.980 1.00 79.75 189 ASN A N 1
ATOM 1465 C CA . ASN A 1 189 ? 25.927 12.729 2.050 1.00 79.75 189 ASN A CA 1
ATOM 1466 C C . ASN A 1 189 ? 24.834 12.135 2.950 1.00 79.75 189 ASN A C 1
ATOM 1468 O O . ASN A 1 189 ? 23.980 12.864 3.448 1.00 79.75 189 ASN A O 1
ATOM 1472 N N . VAL A 1 190 ? 24.872 10.820 3.181 1.00 71.44 190 VAL A N 1
ATOM 1473 C CA . VAL A 1 190 ? 23.779 10.092 3.864 1.00 71.44 190 VAL A CA 1
ATOM 1474 C C . VAL A 1 190 ? 24.054 9.901 5.365 1.00 71.44 190 VAL A C 1
ATOM 1476 O O . VAL A 1 190 ? 23.122 9.858 6.166 1.00 71.44 190 VAL A O 1
ATOM 1479 N N . ARG A 1 191 ? 25.332 9.913 5.779 1.00 66.38 191 ARG A N 1
ATOM 1480 C CA . ARG A 1 191 ? 25.777 9.672 7.172 1.00 66.38 191 ARG A CA 1
ATOM 1481 C C . ARG A 1 191 ? 25.284 10.669 8.233 1.00 66.38 191 ARG A C 1
ATOM 1483 O O . ARG A 1 191 ? 25.558 10.462 9.408 1.00 66.38 191 ARG A O 1
ATOM 1490 N N . GLY A 1 192 ? 24.591 11.740 7.850 1.00 63.50 192 GLY A N 1
ATOM 1491 C CA . GLY A 1 192 ? 24.011 12.699 8.795 1.00 63.50 192 GLY A CA 1
ATOM 1492 C C . GLY A 1 192 ? 22.573 12.390 9.226 1.00 63.50 192 GLY A C 1
ATOM 1493 O O . GLY A 1 192 ? 22.091 13.033 10.150 1.00 63.50 192 GLY A O 1
ATOM 1494 N N . ARG A 1 193 ? 21.876 11.463 8.550 1.00 56.69 193 ARG A N 1
ATOM 1495 C CA . ARG A 1 193 ? 20.435 11.222 8.761 1.00 56.69 193 ARG A CA 1
ATOM 1496 C C . ARG A 1 193 ? 20.091 9.788 9.148 1.00 56.69 193 ARG A C 1
ATOM 1498 O O . ARG A 1 193 ? 19.217 9.595 9.981 1.00 56.69 193 ARG A O 1
ATOM 1505 N N . GLU A 1 194 ? 20.779 8.798 8.584 1.00 54.72 194 GLU A N 1
ATOM 1506 C CA . GLU A 1 194 ? 20.476 7.379 8.806 1.00 54.72 194 GLU A CA 1
ATOM 1507 C C . GLU A 1 194 ? 21.766 6.557 8.913 1.00 54.72 194 GLU A C 1
ATOM 1509 O O . GLU A 1 194 ? 22.756 6.829 8.225 1.00 54.72 194 GLU A O 1
ATOM 1514 N N . PHE A 1 195 ? 21.762 5.530 9.767 1.00 60.03 195 PHE A N 1
ATOM 1515 C CA . PHE A 1 195 ? 22.882 4.598 9.873 1.00 60.03 195 PHE A CA 1
ATOM 1516 C C . PHE A 1 195 ? 22.791 3.569 8.740 1.00 60.03 195 PHE A C 1
ATOM 1518 O O . PHE A 1 195 ? 22.056 2.589 8.826 1.00 60.03 195 PHE A O 1
ATOM 1525 N N . SER A 1 196 ? 23.523 3.809 7.652 1.00 70.00 196 SER A N 1
ATOM 1526 C CA . SER A 1 196 ? 23.664 2.867 6.540 1.00 70.00 196 SER A CA 1
ATOM 1527 C C . SER A 1 196 ? 25.114 2.803 6.055 1.00 70.00 196 SER A C 1
ATOM 1529 O O . SER A 1 196 ? 25.906 3.724 6.272 1.00 70.00 196 SER A O 1
ATOM 1531 N N . GLU A 1 197 ? 25.465 1.717 5.368 1.00 72.50 197 GLU A N 1
ATOM 1532 C CA . GLU A 1 197 ? 26.772 1.555 4.714 1.00 72.50 197 GLU A CA 1
ATOM 1533 C C . GLU A 1 197 ? 26.957 2.516 3.521 1.00 72.50 197 GLU A C 1
ATOM 1535 O O . GLU A 1 197 ? 28.078 2.738 3.057 1.00 72.50 197 GLU A O 1
ATOM 1540 N N . LEU A 1 198 ? 25.871 3.138 3.043 1.00 63.66 198 LEU A N 1
ATOM 1541 C CA . LEU A 1 198 ? 25.898 4.109 1.956 1.00 63.66 198 LEU A CA 1
ATOM 1542 C C . LEU A 1 198 ? 26.494 5.442 2.439 1.00 63.66 198 LEU A C 1
ATOM 1544 O O . LEU A 1 198 ? 25.887 6.175 3.214 1.00 63.66 198 LEU A O 1
ATOM 1548 N N . LEU A 1 199 ? 27.685 5.790 1.945 1.00 71.69 199 LEU A N 1
ATOM 1549 C CA . LEU A 1 199 ? 28.384 7.024 2.331 1.00 71.69 199 LEU A CA 1
ATOM 1550 C C . LEU A 1 199 ? 27.781 8.277 1.666 1.00 71.69 199 LEU A C 1
ATOM 1552 O O . LEU A 1 199 ? 27.516 9.286 2.325 1.00 71.69 199 LEU A O 1
ATOM 1556 N N . SER A 1 200 ? 27.565 8.214 0.353 1.00 77.56 200 SER A N 1
ATOM 1557 C CA . SER A 1 200 ? 27.047 9.319 -0.457 1.00 77.56 200 SER A CA 1
ATOM 1558 C C . SER A 1 200 ? 26.436 8.818 -1.760 1.00 77.56 200 SER A C 1
ATOM 1560 O O . SER A 1 200 ? 26.860 7.778 -2.264 1.00 77.56 200 SER A O 1
ATOM 1562 N N . HIS A 1 201 ? 25.512 9.580 -2.341 1.00 75.19 201 HIS A N 1
ATOM 1563 C CA . HIS A 1 201 ? 24.946 9.297 -3.661 1.00 75.19 201 HIS A CA 1
ATOM 1564 C C . HIS A 1 201 ? 24.790 10.572 -4.507 1.00 75.19 201 HIS A C 1
ATOM 1566 O O . HIS A 1 201 ? 24.794 11.684 -3.982 1.00 75.19 201 HIS A O 1
ATOM 1572 N N . TRP A 1 202 ? 24.638 10.391 -5.820 1.00 80.62 202 TRP A N 1
ATOM 1573 C CA . TRP A 1 202 ? 24.301 11.438 -6.790 1.00 80.62 202 TRP A CA 1
ATOM 1574 C C . TRP A 1 202 ? 22.994 11.071 -7.485 1.00 80.62 202 TRP A C 1
ATOM 1576 O O . TRP A 1 202 ? 22.732 9.888 -7.720 1.00 80.62 202 TRP A O 1
ATOM 1586 N N . ARG A 1 203 ? 22.186 12.070 -7.851 1.00 70.31 203 ARG A N 1
ATOM 1587 C CA . ARG A 1 203 ? 20.948 11.858 -8.610 1.00 70.31 203 ARG A CA 1
ATOM 1588 C C . ARG A 1 203 ? 21.151 12.262 -10.064 1.00 70.31 203 ARG A C 1
ATOM 1590 O O . ARG A 1 203 ? 21.426 13.420 -10.354 1.00 70.31 203 ARG A O 1
ATOM 1597 N N . VAL A 1 204 ? 20.989 11.310 -10.979 1.00 73.62 204 VAL A N 1
ATOM 1598 C CA . VAL A 1 204 ? 21.053 11.581 -12.421 1.00 73.62 204 VAL A CA 1
ATOM 1599 C C . VAL A 1 204 ? 19.651 11.979 -12.918 1.00 73.62 204 VAL A C 1
ATOM 1601 O O . VAL A 1 204 ? 18.714 11.205 -12.708 1.00 73.62 204 VAL A O 1
ATOM 1604 N N . PRO A 1 205 ? 19.464 13.153 -13.556 1.00 67.06 205 PRO A N 1
ATOM 1605 C CA . PRO A 1 205 ? 18.151 13.645 -13.993 1.00 67.06 205 PRO A CA 1
ATOM 1606 C C . PRO A 1 205 ? 17.666 12.929 -15.268 1.00 67.06 205 PRO A C 1
ATOM 1608 O O . PRO A 1 205 ? 17.747 13.451 -16.383 1.00 67.06 205 PRO A O 1
ATOM 1611 N N . LEU A 1 206 ? 17.208 11.686 -15.095 1.00 63.66 206 LEU A N 1
ATOM 1612 C CA . LEU A 1 206 ? 16.689 10.796 -16.146 1.00 63.66 206 LEU A CA 1
ATOM 1613 C C . LEU A 1 206 ? 15.292 11.175 -16.663 1.00 63.66 206 LEU A C 1
ATOM 1615 O O . LEU A 1 206 ? 14.884 10.751 -17.739 1.00 63.66 206 LEU A O 1
ATOM 1619 N N . ASP A 1 207 ? 14.560 11.970 -15.892 1.00 57.72 207 ASP A N 1
ATOM 1620 C CA . ASP A 1 207 ? 13.216 12.477 -16.179 1.00 57.72 207 ASP A CA 1
ATOM 1621 C C . ASP A 1 207 ? 13.167 13.443 -17.373 1.00 57.72 207 ASP A C 1
ATOM 1623 O O . ASP A 1 207 ? 12.155 13.539 -18.065 1.00 57.72 207 ASP A O 1
ATOM 1627 N N . THR A 1 208 ? 14.280 14.104 -17.684 1.00 57.66 208 THR A N 1
ATOM 1628 C CA . THR A 1 208 ? 14.396 15.035 -18.815 1.00 57.66 208 THR A CA 1
ATOM 1629 C C . THR A 1 208 ? 14.575 14.336 -20.171 1.00 57.66 208 THR A C 1
ATOM 1631 O O . THR A 1 208 ? 15.427 14.723 -20.954 1.00 57.66 208 THR A O 1
ATOM 1634 N N . GLY A 1 209 ? 13.804 13.290 -20.490 1.00 51.47 209 GLY A N 1
ATOM 1635 C CA . GLY A 1 209 ? 13.727 12.702 -21.842 1.00 51.47 209 GLY A CA 1
ATOM 1636 C C . GLY A 1 209 ? 15.057 12.270 -22.488 1.00 51.47 209 GLY A C 1
ATOM 1637 O O . GLY A 1 209 ? 15.131 12.193 -23.716 1.00 51.47 209 GLY A O 1
ATOM 1638 N N . ASN A 1 210 ? 16.096 12.023 -21.690 1.00 53.81 210 ASN A N 1
ATOM 1639 C CA . ASN A 1 210 ? 17.469 11.807 -22.138 1.00 53.81 210 ASN A CA 1
ATOM 1640 C C . ASN A 1 210 ? 17.882 10.345 -21.927 1.00 53.81 210 ASN A C 1
ATOM 1642 O O . ASN A 1 210 ? 17.592 9.757 -20.888 1.00 53.81 210 ASN A O 1
ATOM 1646 N N . PHE A 1 211 ? 18.621 9.774 -22.879 1.00 53.22 211 PHE A N 1
ATOM 1647 C CA . PHE A 1 211 ? 19.242 8.455 -22.732 1.00 53.22 211 PHE A CA 1
ATOM 1648 C C . PHE A 1 211 ? 20.683 8.615 -22.229 1.00 53.22 211 PHE A C 1
ATOM 1650 O O . PHE A 1 211 ? 21.463 9.366 -22.818 1.00 53.22 211 PHE A O 1
ATOM 1657 N N . ILE A 1 212 ? 21.048 7.918 -21.148 1.00 53.16 212 ILE A N 1
ATOM 1658 C CA . ILE A 1 212 ? 22.437 7.874 -20.663 1.00 53.16 212 ILE A CA 1
ATOM 1659 C C . ILE A 1 212 ? 23.253 7.007 -21.623 1.00 53.16 212 ILE A C 1
ATOM 1661 O O . ILE A 1 212 ? 22.947 5.831 -21.802 1.00 53.16 212 ILE A O 1
ATOM 1665 N N . ALA A 1 213 ? 24.301 7.578 -22.221 1.00 49.75 213 ALA A N 1
ATOM 1666 C CA . ALA A 1 213 ? 25.201 6.845 -23.114 1.00 49.75 213 ALA A CA 1
ATOM 1667 C C . ALA A 1 213 ? 26.381 6.191 -22.369 1.00 49.75 213 ALA A C 1
ATOM 1669 O O . ALA A 1 213 ? 26.805 5.099 -22.737 1.00 49.75 213 ALA A O 1
ATOM 1670 N N . SER A 1 214 ? 26.913 6.839 -21.325 1.00 47.41 214 SER A N 1
ATOM 1671 C CA . SER A 1 214 ? 27.989 6.300 -20.478 1.00 47.41 214 SER A CA 1
ATOM 1672 C C . SER A 1 214 ? 28.184 7.134 -19.207 1.00 47.41 214 SER A C 1
ATOM 1674 O O . SER A 1 214 ? 27.955 8.346 -19.223 1.00 47.41 214 SER A O 1
ATOM 1676 N N . THR A 1 215 ? 28.702 6.514 -18.146 1.00 52.66 215 THR A N 1
ATOM 1677 C CA . THR A 1 215 ? 29.093 7.177 -16.890 1.00 52.66 215 THR A CA 1
ATOM 1678 C C . THR A 1 215 ? 30.522 6.774 -16.531 1.00 52.66 215 THR A C 1
ATOM 1680 O O . THR A 1 215 ? 30.852 5.591 -16.580 1.00 52.66 215 THR A O 1
ATOM 1683 N N . SER A 1 216 ? 31.373 7.737 -16.165 1.00 45.84 216 SER A N 1
ATOM 1684 C CA . SER A 1 216 ? 32.740 7.475 -15.687 1.00 45.84 216 SER A CA 1
ATOM 1685 C C . SER A 1 216 ? 33.022 8.240 -14.396 1.00 45.84 216 SER A C 1
ATOM 1687 O O . SER A 1 216 ? 32.721 9.433 -14.318 1.00 45.84 216 SER A O 1
ATOM 1689 N N . ILE A 1 217 ? 33.644 7.577 -13.420 1.00 49.25 217 ILE A N 1
ATOM 1690 C CA . ILE A 1 217 ? 34.065 8.165 -12.141 1.00 49.25 217 ILE A CA 1
ATOM 1691 C C . ILE A 1 217 ? 35.599 8.214 -12.124 1.00 49.25 217 ILE A C 1
ATOM 1693 O O . ILE A 1 217 ? 36.243 7.201 -12.386 1.00 49.25 217 ILE A O 1
ATOM 1697 N N . GLY A 1 218 ? 36.179 9.386 -11.844 1.00 47.50 218 GLY A N 1
ATOM 1698 C CA . GLY A 1 218 ? 37.630 9.601 -11.793 1.00 47.50 218 GLY A CA 1
ATOM 1699 C C . GLY A 1 218 ? 38.145 9.933 -10.381 1.00 47.50 218 GLY A C 1
ATOM 1700 O O . GLY A 1 218 ? 37.397 10.497 -9.578 1.00 47.50 218 GLY A O 1
ATOM 1701 N N . PRO A 1 219 ? 39.411 9.606 -10.053 1.00 40.53 219 PRO A N 1
ATOM 1702 C CA . PRO A 1 219 ? 40.026 9.955 -8.777 1.00 40.53 219 PRO A CA 1
ATOM 1703 C C . PRO A 1 219 ? 40.503 11.415 -8.796 1.00 40.53 219 PRO A C 1
ATOM 1705 O O . PRO A 1 219 ? 41.566 11.742 -9.313 1.00 40.53 219 PRO A O 1
ATOM 1708 N N . GLY A 1 220 ? 39.687 12.303 -8.240 1.00 38.59 220 GLY A N 1
ATOM 1709 C CA . GLY A 1 220 ? 39.977 13.729 -8.083 1.00 38.59 220 GLY A CA 1
ATOM 1710 C C . GLY A 1 220 ? 38.667 14.485 -7.913 1.00 38.59 220 GLY A C 1
ATOM 1711 O O . GLY A 1 220 ? 37.745 14.231 -8.678 1.00 38.59 220 GLY A O 1
ATOM 1712 N N . THR A 1 221 ? 38.558 15.314 -6.867 1.00 40.28 221 THR A N 1
ATOM 1713 C CA . THR A 1 221 ? 37.427 16.228 -6.571 1.00 40.28 221 THR A CA 1
ATOM 1714 C C . THR A 1 221 ? 36.107 15.860 -7.263 1.00 40.28 221 THR A C 1
ATOM 1716 O O . THR A 1 221 ? 35.843 16.324 -8.367 1.00 40.28 221 THR A O 1
ATOM 1719 N N . CYS A 1 222 ? 35.330 14.989 -6.599 1.00 40.78 222 CYS A N 1
ATOM 1720 C CA . CYS A 1 222 ? 33.953 14.546 -6.885 1.00 40.78 222 CYS A CA 1
ATOM 1721 C C . CYS A 1 222 ? 33.259 15.234 -8.081 1.00 40.78 222 CYS A C 1
ATOM 1723 O O . CYS A 1 222 ? 32.358 16.043 -7.888 1.00 40.78 222 CYS A O 1
ATOM 1725 N N . THR A 1 223 ? 33.641 14.883 -9.307 1.00 38.34 223 THR A N 1
ATOM 1726 C CA . THR A 1 223 ? 32.994 15.356 -10.536 1.00 38.34 223 THR A CA 1
ATOM 1727 C C . THR A 1 223 ? 32.549 14.131 -11.322 1.00 38.34 223 THR A C 1
ATOM 1729 O O . THR A 1 223 ? 33.357 13.332 -11.793 1.00 38.34 223 THR A O 1
ATOM 1732 N N . CYS A 1 224 ? 31.235 13.922 -11.389 1.00 42.62 224 CYS A N 1
ATOM 1733 C CA . CYS A 1 224 ? 30.645 12.823 -12.143 1.00 42.62 224 CYS A CA 1
ATOM 1734 C C . CYS A 1 224 ? 30.342 13.336 -13.553 1.00 42.62 224 CYS A C 1
ATOM 1736 O O . CYS A 1 224 ? 29.494 14.210 -13.716 1.00 42.62 224 CYS A O 1
ATOM 1738 N N . ARG A 1 225 ? 31.053 12.836 -14.571 1.00 42.59 225 ARG A N 1
ATOM 1739 C CA . ARG A 1 225 ? 30.855 13.279 -15.958 1.00 42.59 225 ARG A CA 1
ATOM 1740 C C . ARG A 1 225 ? 29.714 12.501 -16.605 1.00 42.59 225 ARG A C 1
ATOM 1742 O O . ARG A 1 225 ? 29.759 11.272 -16.686 1.00 42.59 225 ARG A O 1
ATOM 1749 N N . LEU A 1 226 ? 28.716 13.225 -17.106 1.00 51.31 226 LEU A N 1
ATOM 1750 C CA . LEU A 1 226 ? 27.634 12.685 -17.926 1.00 51.31 226 LEU A CA 1
ATOM 1751 C C . LEU A 1 226 ? 27.830 13.133 -19.375 1.00 51.31 226 LEU A C 1
ATOM 1753 O O . LEU A 1 226 ? 27.941 14.323 -19.643 1.00 51.31 226 LEU A O 1
ATOM 1757 N N . LEU A 1 227 ? 27.848 12.186 -20.314 1.00 44.88 227 LEU A N 1
ATOM 1758 C CA . LEU A 1 227 ? 27.839 12.492 -21.746 1.00 44.88 227 LEU A CA 1
ATOM 1759 C C . LEU A 1 227 ? 26.391 12.439 -22.245 1.00 44.88 227 LEU A C 1
ATOM 1761 O O . LEU A 1 227 ? 25.785 11.366 -22.299 1.00 44.88 227 LEU A O 1
ATOM 1765 N N . LYS A 1 228 ? 25.825 13.601 -22.586 1.00 55.56 228 LYS A N 1
ATOM 1766 C CA . LYS A 1 228 ? 24.477 13.713 -23.171 1.00 55.56 228 LYS A CA 1
ATOM 1767 C C . LYS A 1 228 ? 24.497 13.655 -24.697 1.00 55.56 228 LYS A C 1
ATOM 1769 O O . LYS A 1 228 ? 25.451 14.092 -25.328 1.00 55.56 228 LYS A O 1
ATOM 1774 N N . ARG A 1 229 ? 23.406 13.187 -25.302 1.00 43.09 229 ARG A N 1
ATOM 1775 C CA . ARG A 1 229 ? 23.131 13.359 -26.734 1.00 43.09 229 ARG A CA 1
ATOM 1776 C C . ARG A 1 229 ? 21.886 14.243 -26.882 1.00 43.09 229 ARG A C 1
ATOM 1778 O O . ARG A 1 229 ? 20.882 13.917 -26.252 1.00 43.09 229 ARG A O 1
ATOM 1785 N N . PRO A 1 230 ? 21.915 15.330 -27.671 1.00 42.44 230 PRO A N 1
ATOM 1786 C CA . PRO A 1 230 ? 20.707 16.102 -27.954 1.00 42.44 230 PRO A CA 1
ATOM 1787 C C . PRO A 1 230 ? 19.706 15.257 -28.757 1.00 42.44 230 PRO A C 1
ATOM 1789 O O . PRO A 1 230 ? 20.110 14.419 -29.571 1.00 42.44 230 PRO A O 1
ATOM 1792 N N . LYS A 1 231 ? 18.403 15.463 -28.519 1.00 46.56 231 LYS A N 1
ATOM 1793 C CA . LYS A 1 231 ? 17.345 14.923 -29.386 1.00 46.56 231 LYS A CA 1
ATOM 1794 C C . LYS A 1 231 ? 17.456 15.566 -30.774 1.00 46.56 231 LYS A C 1
ATOM 1796 O O . LYS A 1 231 ? 17.747 16.757 -30.864 1.00 46.56 231 LYS A O 1
ATOM 1801 N N . PHE A 1 232 ? 17.245 14.761 -31.815 1.00 40.97 232 PHE A N 1
ATOM 1802 C CA . PHE A 1 232 ? 16.855 15.270 -33.131 1.00 40.97 232 PHE A CA 1
ATOM 1803 C C . PHE A 1 232 ? 15.371 15.620 -33.104 1.00 40.97 232 PHE A C 1
ATOM 1805 O O . PHE A 1 232 ? 14.627 14.872 -32.424 1.00 40.97 232 PHE A O 1
#

Radius of gyration: 28.16 Å; Cα contacts (8 Å, |Δi|>4): 185; chains: 1; bounding box: 74×56×74 Å

Sequence (232 aa):
MIALANRPGFPFLGNDFYAALGDMFSCHAVDNPDLESELAMLRQYGRDVPEHLLEKLVGAFSELRAMADEGLIAYPYSTREVVAIVKHLQEFPHEGVSSVARNVFDFDTHNPDLLQVIMRVLHRHGIPAGASSSSVRLSPQYPLPALQQIGQWIVKTDNAMTLDCHHLPVALKGPSRGTPTELDLEKVNVRGREFSELLSHWRVPLDTGNFIASTSIGPGTCTCRLLKRPKF

Organism: Geodia barretti (NCBI:txid519541)

InterPro domains:
  IPR039891 von Willebrand factor A domain-containing protein 8 [PTHR21610] (1-215)

Secondary structure (DSSP, 8-state):
-----PPSBTTB----HHHHHGGGS-----PPPPHHHHHHHHHHH-TTS-HHHHHHHHHHHHHHHHHHHTTSSSSPPPHHHHHHHHHHHHH-TTS-HHHHHHHHHGGGGG-HHHHHHHHHHHHHTT--TT--TT--PPPP-PPPPP-----------TT--------------------PPP-PPPEEE-TTTS--S--EEE---TTSS-----EEE-SSTT-EEE------

Solvent-accessible surface area (backbone atoms only — not comparable to full-atom values): 15328 Å² total; per-residue (Å²): 139,88,85,90,76,79,72,87,46,87,86,52,78,62,81,66,55,59,85,74,51,41,90,82,49,91,85,78,89,83,74,83,70,54,74,70,57,45,49,60,52,46,45,72,60,15,74,84,45,59,65,76,55,54,53,30,52,52,53,33,47,52,50,47,29,50,36,22,76,72,63,77,40,90,64,67,66,53,73,66,58,55,49,50,44,38,40,48,40,48,77,38,75,86,60,56,67,34,60,50,52,42,67,70,50,53,82,46,64,88,38,67,68,59,45,53,52,53,39,50,46,32,46,75,47,71,38,69,44,89,67,48,96,64,63,76,78,79,74,82,86,71,77,77,74,80,91,69,88,88,73,80,89,78,89,71,70,85,82,67,76,87,72,91,78,82,81,74,86,76,79,74,77,67,88,78,84,58,71,59,50,78,52,91,57,66,78,46,71,38,73,86,80,51,99,61,92,60,62,64,52,68,75,73,82,47,80,72,84,51,69,86,76,55,79,56,83,62,99,59,84,90,56,57,52,42,45,36,55,78,84,131

Foldseek 3Di:
DDDDDDDPDPPCPDPPCCVVCVVVDDDDDDDADDLVVLLVVLCVLAVPDDSLVLSLLSQLLVVQQVCCVVVVDVDRDHSVLSSQLRNVCNVPVPDASLVSNVVSCVVVVVPVVVVVVSCVSSVVSPRNHPDDPQPDDDDPDDDDPPDDPPDDDDDDPPPDDDDPDDDDPDPPPPDDDAQFDWDFWDKAADVVPDDDPDGIDTRDPPVPVWDFPDWDDDPDDDGTGTGTGDDD

Nearest PDB structures (foldseek):
  1knz-assembly4_N  TM=2.275E-01  e=2.283E+00  Simian rotavirus A/SA11